Protein AF-E9FD53-F1 (afdb_monomer_lite)

Structure (mmCIF, N/CA/C/O backbone):
data_AF-E9FD53-F1
#
_entry.id   AF-E9FD53-F1
#
loop_
_atom_site.group_PDB
_atom_site.id
_atom_site.type_symbol
_atom_site.label_atom_id
_atom_site.label_alt_id
_atom_site.label_comp_id
_atom_site.label_asym_id
_atom_site.label_entity_id
_atom_site.label_seq_id
_atom_site.pdbx_PDB_ins_code
_atom_site.Cartn_x
_atom_site.Cartn_y
_atom_site.Cartn_z
_atom_site.occupancy
_atom_site.B_iso_or_equiv
_atom_site.auth_seq_id
_atom_site.auth_comp_id
_atom_site.auth_asym_id
_atom_site.auth_atom_id
_atom_site.pdbx_PDB_model_num
ATOM 1 N N . MET A 1 1 ? 10.566 -39.115 -14.880 1.00 47.78 1 MET A N 1
ATOM 2 C CA . MET A 1 1 ? 11.222 -38.087 -14.038 1.00 47.78 1 MET A CA 1
ATOM 3 C C . MET A 1 1 ? 10.295 -37.750 -12.882 1.00 47.78 1 MET A C 1
ATOM 5 O O . MET A 1 1 ? 9.102 -37.637 -13.144 1.00 47.78 1 MET A O 1
ATOM 9 N N . PRO A 1 2 ? 10.782 -37.633 -11.635 1.00 52.81 2 PRO A N 1
ATOM 10 C CA . PRO A 1 2 ? 9.922 -37.303 -10.502 1.00 52.81 2 PRO A CA 1
ATOM 11 C C . PRO A 1 2 ? 9.280 -35.925 -10.705 1.00 52.81 2 PRO A C 1
ATOM 13 O O . PRO A 1 2 ? 9.898 -35.019 -11.272 1.00 52.81 2 PRO A O 1
ATOM 16 N N . HIS A 1 3 ? 8.029 -35.784 -10.267 1.00 53.75 3 HIS A N 1
ATOM 17 C CA . HIS A 1 3 ? 7.236 -34.565 -10.399 1.00 53.75 3 HIS A CA 1
ATOM 18 C C . HIS A 1 3 ? 7.873 -33.458 -9.544 1.00 53.75 3 HIS A C 1
ATOM 20 O O . HIS A 1 3 ? 7.609 -33.333 -8.352 1.00 53.75 3 HIS A O 1
ATOM 26 N N . ARG A 1 4 ? 8.777 -32.670 -10.136 1.00 60.19 4 ARG A N 1
ATOM 27 C CA . ARG A 1 4 ? 9.436 -31.556 -9.444 1.00 60.19 4 ARG A CA 1
ATOM 28 C C . ARG A 1 4 ? 8.364 -30.518 -9.114 1.00 60.19 4 ARG A C 1
ATOM 30 O O . ARG A 1 4 ? 7.729 -29.987 -10.029 1.00 60.19 4 ARG A O 1
ATOM 37 N N . SER A 1 5 ? 8.139 -30.247 -7.830 1.00 68.06 5 SER A N 1
ATOM 38 C CA . SER A 1 5 ? 7.265 -29.153 -7.408 1.00 68.06 5 SER A CA 1
ATOM 39 C C . SER A 1 5 ? 7.744 -27.861 -8.078 1.00 68.06 5 SER A C 1
ATOM 41 O O . SER A 1 5 ? 8.936 -27.532 -8.085 1.00 68.06 5 SER A O 1
ATOM 43 N N . LYS A 1 6 ? 6.834 -27.150 -8.752 1.00 80.44 6 LYS A N 1
ATOM 44 C CA . LYS A 1 6 ? 7.186 -25.878 -9.385 1.00 80.44 6 LYS A CA 1
ATOM 45 C C . LYS A 1 6 ? 7.421 -24.868 -8.265 1.00 80.44 6 LYS A C 1
ATOM 47 O O . LYS A 1 6 ? 6.479 -24.525 -7.568 1.00 80.44 6 LYS A O 1
ATOM 52 N N . LEU A 1 7 ? 8.657 -24.381 -8.124 1.00 87.38 7 LEU A N 1
ATOM 53 C CA . LEU A 1 7 ? 8.981 -23.273 -7.220 1.00 87.38 7 LEU A CA 1
ATOM 54 C C . LEU A 1 7 ? 8.018 -22.095 -7.456 1.00 87.38 7 LEU A C 1
ATOM 56 O O . LEU A 1 7 ? 7.919 -21.612 -8.590 1.00 87.38 7 LEU A O 1
ATOM 60 N N . THR A 1 8 ? 7.343 -21.647 -6.405 1.00 91.94 8 THR A N 1
ATOM 61 C CA . THR A 1 8 ? 6.478 -20.460 -6.385 1.00 91.94 8 THR A CA 1
ATOM 62 C C . THR A 1 8 ? 7.033 -19.441 -5.403 1.00 91.94 8 THR A C 1
ATOM 64 O O . THR A 1 8 ? 7.616 -19.809 -4.384 1.00 91.94 8 THR A O 1
ATOM 67 N N . PHE A 1 9 ? 6.847 -18.162 -5.703 1.00 91.12 9 PHE A N 1
ATOM 68 C CA . PHE A 1 9 ? 7.241 -17.067 -4.824 1.00 91.12 9 PHE A CA 1
ATOM 69 C C . PHE A 1 9 ? 6.043 -16.557 -4.032 1.00 91.12 9 PHE A C 1
ATOM 71 O O . PHE A 1 9 ? 4.906 -16.617 -4.498 1.00 91.12 9 PHE A O 1
ATOM 78 N N . ASN A 1 10 ? 6.310 -16.035 -2.837 1.00 85.69 10 ASN A N 1
ATOM 79 C CA . ASN A 1 10 ? 5.288 -15.390 -2.030 1.00 85.69 10 ASN A CA 1
ATOM 80 C C . ASN A 1 10 ? 4.873 -14.083 -2.723 1.00 85.69 10 ASN A C 1
ATOM 82 O O . ASN A 1 10 ? 5.699 -13.195 -2.936 1.00 85.69 10 ASN A O 1
ATOM 86 N N . THR A 1 11 ? 3.592 -13.968 -3.071 1.00 79.56 11 THR A N 1
ATOM 87 C CA . THR A 1 11 ? 3.024 -12.807 -3.773 1.00 79.56 11 THR A CA 1
ATOM 88 C C . THR A 1 11 ? 3.076 -11.524 -2.942 1.00 79.56 11 THR A C 1
ATOM 90 O O . THR A 1 11 ? 3.029 -10.431 -3.503 1.00 79.56 11 THR A O 1
ATOM 93 N N . ASN A 1 12 ? 3.210 -11.650 -1.618 1.00 74.75 12 ASN A N 1
ATOM 94 C CA . ASN A 1 12 ? 3.228 -10.541 -0.668 1.00 74.75 12 ASN A CA 1
ATOM 95 C C . ASN A 1 12 ? 4.646 -10.154 -0.211 1.00 74.75 12 ASN A C 1
ATOM 97 O O . ASN A 1 12 ? 4.804 -9.140 0.468 1.00 74.75 12 ASN A O 1
ATOM 101 N N . ALA A 1 13 ? 5.677 -10.918 -0.583 1.00 80.62 13 ALA A N 1
ATOM 102 C CA . ALA A 1 13 ? 7.062 -10.610 -0.232 1.00 80.62 13 ALA A CA 1
ATOM 103 C C . ALA A 1 13 ? 7.709 -9.636 -1.232 1.00 80.62 13 ALA A C 1
ATOM 105 O O . ALA A 1 13 ? 7.389 -9.643 -2.423 1.00 80.62 13 ALA A O 1
ATOM 106 N N . THR A 1 14 ? 8.661 -8.839 -0.744 1.00 84.44 14 THR A N 1
ATOM 107 C CA . THR A 1 14 ? 9.547 -8.006 -1.572 1.00 84.44 14 THR A CA 1
ATOM 108 C C . THR A 1 14 ? 10.895 -8.699 -1.721 1.00 84.44 14 THR A C 1
ATOM 110 O O . THR A 1 14 ? 11.489 -9.119 -0.731 1.00 84.44 14 THR A O 1
ATOM 113 N N . TYR A 1 15 ? 11.384 -8.818 -2.955 1.00 89.88 15 TYR A N 1
ATOM 114 C CA . TYR A 1 15 ? 12.645 -9.498 -3.255 1.00 89.88 15 TYR A CA 1
ATOM 115 C C . TYR A 1 15 ? 13.747 -8.484 -3.573 1.00 89.88 15 TYR A C 1
ATOM 117 O O . TYR A 1 15 ? 13.632 -7.731 -4.541 1.00 89.88 15 TYR A O 1
ATOM 125 N N . PHE A 1 16 ? 14.811 -8.476 -2.766 1.00 90.19 16 PHE A N 1
ATOM 126 C CA . PHE A 1 16 ? 15.981 -7.616 -2.957 1.00 90.19 16 PHE A CA 1
ATOM 127 C C . PHE A 1 16 ? 16.985 -8.269 -3.915 1.00 90.19 16 PHE A C 1
ATOM 129 O O . PHE A 1 16 ? 17.508 -9.346 -3.637 1.00 90.19 16 PHE A O 1
ATOM 136 N N . LEU A 1 17 ? 17.238 -7.631 -5.056 1.00 92.06 17 LEU A N 1
ATOM 137 C CA . LEU A 1 17 ? 18.066 -8.151 -6.138 1.00 92.06 17 LEU A CA 1
ATOM 138 C C . LEU A 1 17 ? 19.237 -7.209 -6.443 1.00 92.06 17 LEU A C 1
ATOM 140 O O . LEU A 1 17 ? 19.064 -6.096 -6.941 1.00 92.06 17 LEU A O 1
ATOM 144 N N . VAL A 1 18 ? 20.455 -7.692 -6.214 1.00 91.12 18 VAL A N 1
ATOM 145 C CA . VAL A 1 18 ? 21.697 -6.953 -6.474 1.00 91.12 18 VAL A CA 1
ATOM 146 C C . VAL A 1 18 ? 22.178 -7.208 -7.904 1.00 91.12 18 VAL A C 1
ATOM 148 O O . VAL A 1 18 ? 22.211 -8.345 -8.367 1.00 91.12 18 VAL A O 1
ATOM 151 N N . GLY A 1 19 ? 22.530 -6.151 -8.641 1.00 83.75 19 GLY A N 1
ATOM 152 C CA . GLY A 1 19 ? 23.089 -6.243 -9.998 1.00 83.75 19 GLY A CA 1
ATOM 153 C C . GLY A 1 19 ? 22.110 -6.735 -11.074 1.00 83.75 19 GLY A C 1
ATOM 154 O O . GLY A 1 19 ? 22.485 -6.892 -12.235 1.00 83.75 19 GLY A O 1
ATOM 155 N N . CYS A 1 20 ? 20.835 -6.936 -10.732 1.00 88.75 20 CYS A N 1
ATOM 156 C CA . CYS A 1 20 ? 19.850 -7.590 -11.597 1.00 88.75 20 CYS A CA 1
ATOM 157 C C . CYS A 1 20 ? 19.165 -6.664 -12.622 1.00 88.75 20 CYS A C 1
ATOM 159 O O . CYS A 1 20 ? 18.118 -7.009 -13.164 1.00 88.75 20 CYS A O 1
ATOM 161 N N . LEU A 1 21 ? 19.762 -5.509 -12.929 1.00 87.50 21 LEU A N 1
ATOM 162 C CA . LEU A 1 21 ? 19.288 -4.612 -13.996 1.00 87.50 21 LEU A CA 1
ATOM 163 C C . LEU A 1 21 ? 19.869 -4.973 -15.383 1.00 87.50 21 LEU A C 1
ATOM 165 O O . LEU A 1 21 ? 19.395 -4.464 -16.405 1.00 87.50 21 LEU A O 1
ATOM 169 N N . GLY A 1 22 ? 20.873 -5.860 -15.429 1.00 83.62 22 GLY A N 1
ATOM 170 C CA . GLY A 1 22 ? 21.466 -6.420 -16.654 1.00 83.62 22 GLY A CA 1
ATOM 171 C C . GLY A 1 22 ? 20.719 -7.647 -17.199 1.00 83.62 22 GLY A C 1
ATOM 172 O O . GLY A 1 22 ? 19.798 -8.153 -16.565 1.00 83.62 22 GLY A O 1
ATOM 173 N N . GLY A 1 23 ? 21.120 -8.159 -18.369 1.00 83.44 23 GLY A N 1
ATOM 174 C CA . GLY A 1 23 ? 20.364 -9.174 -19.128 1.00 83.44 23 GLY A CA 1
ATOM 175 C C . GLY A 1 23 ? 19.963 -10.435 -18.345 1.00 83.44 23 GLY A C 1
ATOM 176 O O . GLY A 1 23 ? 18.803 -10.843 -18.402 1.00 83.44 23 GLY A O 1
ATOM 177 N N . ILE A 1 24 ? 20.881 -11.006 -17.555 1.00 86.75 24 ILE A N 1
ATOM 178 C CA . ILE A 1 24 ? 20.595 -12.178 -16.704 1.00 86.75 24 ILE A CA 1
ATOM 179 C C . ILE A 1 24 ? 19.543 -11.834 -15.643 1.00 86.75 24 ILE A C 1
ATOM 181 O O . ILE A 1 24 ? 18.569 -12.565 -15.472 1.00 86.75 24 ILE A O 1
ATOM 185 N N . GLY A 1 25 ? 19.701 -10.691 -14.973 1.00 88.44 25 GLY A N 1
ATOM 186 C CA . GLY A 1 25 ? 18.753 -10.216 -13.969 1.00 88.44 25 GLY A CA 1
ATOM 187 C C . GLY A 1 25 ? 17.359 -9.985 -14.544 1.00 88.44 25 GLY A C 1
ATOM 188 O O . GLY A 1 25 ? 16.376 -10.412 -13.951 1.00 88.44 25 GLY A O 1
ATOM 189 N N . ARG A 1 26 ? 17.259 -9.428 -15.757 1.00 91.94 26 ARG A N 1
ATOM 190 C CA . ARG A 1 26 ? 15.969 -9.250 -16.444 1.00 91.94 26 ARG A CA 1
ATOM 191 C C . ARG A 1 26 ? 15.281 -10.584 -16.740 1.00 91.94 26 ARG A C 1
ATOM 193 O O . ARG A 1 26 ? 14.066 -10.697 -16.566 1.00 91.94 26 ARG A O 1
ATOM 200 N N . CYS A 1 27 ? 16.049 -11.595 -17.154 1.00 91.19 27 CYS A N 1
ATOM 201 C CA . CYS A 1 27 ? 15.545 -12.953 -17.363 1.00 91.19 27 CYS A CA 1
ATOM 202 C C . CYS A 1 27 ? 15.024 -13.565 -16.051 1.00 91.19 27 CYS A C 1
ATOM 204 O O . CYS A 1 27 ? 13.902 -14.078 -16.013 1.00 91.19 27 CYS A O 1
ATOM 206 N N . LEU A 1 28 ? 15.795 -13.437 -14.964 1.00 92.81 28 LEU A N 1
ATOM 207 C CA . LEU A 1 28 ? 15.402 -13.888 -13.629 1.00 92.81 28 LEU A CA 1
ATOM 208 C C . LEU A 1 28 ? 14.115 -13.198 -13.160 1.00 92.81 28 LEU A C 1
ATOM 210 O O . LEU A 1 28 ? 13.166 -13.880 -12.781 1.00 92.81 28 LEU A O 1
ATOM 214 N N . THR A 1 29 ? 14.037 -11.870 -13.259 1.00 93.94 29 THR A N 1
ATOM 215 C CA . THR A 1 29 ? 12.853 -11.083 -12.888 1.00 93.94 29 THR A CA 1
ATOM 216 C C . THR A 1 29 ? 11.615 -11.548 -13.652 1.00 93.94 29 THR A C 1
ATOM 218 O O . THR A 1 29 ? 10.582 -11.828 -13.044 1.00 93.94 29 THR A O 1
ATOM 221 N N . ALA A 1 30 ? 11.710 -11.725 -14.974 1.00 92.88 30 ALA A N 1
ATOM 222 C CA . ALA A 1 30 ? 10.597 -12.226 -15.782 1.00 92.88 30 ALA A CA 1
ATOM 223 C C . ALA A 1 30 ? 10.148 -13.638 -15.358 1.00 92.88 30 ALA A C 1
ATOM 225 O O . ALA A 1 30 ? 8.950 -13.935 -15.334 1.00 92.88 30 ALA A O 1
ATOM 226 N N . TRP A 1 31 ? 11.093 -14.511 -15.002 1.00 94.25 31 TRP A N 1
ATOM 227 C CA . TRP A 1 31 ? 10.807 -15.855 -14.502 1.00 94.25 31 TRP A CA 1
ATOM 228 C C . TRP A 1 31 ? 10.156 -15.845 -13.108 1.00 94.25 31 TRP A C 1
ATOM 230 O O . TRP A 1 31 ? 9.203 -16.593 -12.884 1.00 94.25 31 TRP A O 1
ATOM 240 N N . MET A 1 32 ? 10.602 -14.967 -12.204 1.00 95.19 32 MET A N 1
ATOM 241 C CA . MET A 1 32 ? 10.015 -14.771 -10.871 1.00 95.19 32 MET A CA 1
ATOM 242 C C . MET A 1 32 ? 8.583 -14.223 -10.955 1.00 95.19 32 MET A C 1
ATOM 244 O O . MET A 1 32 ? 7.685 -14.729 -10.281 1.00 95.19 32 MET A O 1
ATOM 248 N N . ILE A 1 33 ? 8.328 -13.267 -11.856 1.00 93.19 33 ILE A N 1
ATOM 249 C CA . ILE A 1 33 ? 6.985 -12.708 -12.100 1.00 93.19 33 ILE A CA 1
ATOM 250 C C . ILE A 1 33 ? 5.997 -13.794 -12.535 1.00 93.19 33 ILE A C 1
ATOM 252 O O . ILE A 1 33 ? 4.892 -13.888 -11.989 1.00 93.19 33 ILE A O 1
ATOM 256 N N . LYS A 1 34 ? 6.408 -14.665 -13.471 1.00 92.38 34 LYS A N 1
ATOM 257 C CA . LYS A 1 34 ? 5.610 -15.824 -13.919 1.00 92.38 34 LYS A CA 1
ATOM 258 C C . LYS A 1 34 ? 5.305 -16.817 -12.790 1.00 92.38 34 LYS A C 1
ATOM 260 O O . LYS A 1 34 ? 4.418 -17.649 -12.942 1.00 92.38 34 LYS A O 1
ATOM 265 N N . ARG A 1 35 ? 6.038 -16.743 -11.677 1.00 93.19 35 ARG A N 1
ATOM 266 C CA . ARG A 1 35 ? 5.931 -17.630 -10.510 1.00 93.19 35 ARG A CA 1
ATOM 267 C C . ARG A 1 35 ? 5.369 -16.940 -9.266 1.00 93.19 35 ARG A C 1
ATOM 269 O O . ARG A 1 35 ? 5.446 -17.512 -8.182 1.00 93.19 35 ARG A O 1
ATOM 276 N N . GLY A 1 36 ? 4.788 -15.751 -9.426 1.00 88.75 36 GLY A N 1
ATOM 277 C CA . GLY A 1 36 ? 4.003 -15.076 -8.390 1.00 88.75 36 GLY A CA 1
ATOM 278 C C . GLY A 1 36 ? 4.626 -13.801 -7.836 1.00 88.75 36 GLY A C 1
ATOM 279 O O . GLY A 1 36 ? 3.921 -13.026 -7.201 1.00 88.75 36 GLY A O 1
ATOM 280 N N . THR A 1 37 ? 5.901 -13.509 -8.106 1.00 91.00 37 THR A N 1
ATOM 281 C CA . THR A 1 37 ? 6.501 -12.278 -7.579 1.00 91.00 37 THR A CA 1
ATOM 282 C C . THR A 1 37 ? 5.839 -11.043 -8.188 1.00 91.00 37 THR A C 1
ATOM 284 O O . THR A 1 37 ? 5.609 -10.971 -9.400 1.00 91.00 37 THR A O 1
ATOM 287 N N . ARG A 1 38 ? 5.530 -10.061 -7.340 1.00 87.19 38 ARG A N 1
ATOM 288 C CA . ARG A 1 38 ? 4.974 -8.763 -7.748 1.00 87.19 38 ARG A CA 1
ATOM 289 C C . ARG A 1 38 ? 5.782 -7.567 -7.255 1.00 87.19 38 ARG A C 1
ATOM 291 O O . ARG A 1 38 ? 5.556 -6.472 -7.749 1.00 87.19 38 ARG A O 1
ATOM 298 N N . ARG A 1 39 ? 6.720 -7.761 -6.319 1.00 86.50 39 ARG A N 1
ATOM 299 C CA . ARG A 1 39 ? 7.459 -6.679 -5.653 1.00 86.50 39 ARG A CA 1
ATOM 300 C C . ARG A 1 39 ? 8.958 -6.957 -5.668 1.00 86.50 39 ARG A C 1
ATOM 302 O O . ARG A 1 39 ? 9.404 -8.001 -5.186 1.00 86.50 39 ARG A O 1
ATOM 309 N N . PHE A 1 40 ? 9.726 -6.013 -6.193 1.00 89.69 40 PHE A N 1
ATOM 310 C CA . PHE A 1 40 ? 11.180 -6.084 -6.277 1.00 89.69 40 PHE A CA 1
ATOM 311 C C . PHE A 1 40 ? 11.820 -4.812 -5.734 1.00 89.69 40 PHE A C 1
ATOM 313 O O . PHE A 1 40 ? 11.327 -3.711 -5.973 1.00 89.69 40 PHE A O 1
ATOM 320 N N . THR A 1 41 ? 12.970 -4.977 -5.093 1.00 89.25 41 THR A N 1
ATOM 321 C CA . THR A 1 41 ? 13.914 -3.892 -4.832 1.00 89.25 41 THR A CA 1
ATOM 322 C C . THR A 1 41 ? 15.212 -4.235 -5.548 1.00 89.25 41 THR A C 1
ATOM 324 O O . THR A 1 41 ? 15.776 -5.299 -5.320 1.00 89.25 41 THR A O 1
ATOM 327 N N . PHE A 1 42 ? 15.690 -3.368 -6.432 1.00 90.94 42 PHE A N 1
ATOM 328 C CA . PHE A 1 42 ? 16.926 -3.564 -7.178 1.00 90.94 42 PHE A CA 1
ATOM 329 C C . PHE A 1 42 ? 18.024 -2.661 -6.634 1.00 90.94 42 PHE A C 1
ATOM 331 O O . PHE A 1 42 ? 17.818 -1.458 -6.510 1.00 90.94 42 PHE A O 1
ATOM 338 N N . MET A 1 43 ? 19.212 -3.215 -6.405 1.00 90.88 43 MET A N 1
ATOM 339 C CA . MET A 1 43 ? 20.410 -2.435 -6.095 1.00 90.88 43 MET A CA 1
ATOM 340 C C . MET A 1 43 ? 21.407 -2.518 -7.245 1.00 90.88 43 MET A C 1
ATOM 342 O O . MET A 1 43 ? 21.724 -3.606 -7.733 1.00 90.88 43 MET A O 1
ATOM 346 N N . SER A 1 44 ? 21.923 -1.376 -7.694 1.00 91.00 44 SER A N 1
ATOM 347 C CA . SER A 1 44 ? 23.041 -1.357 -8.641 1.00 91.00 44 SER A CA 1
ATOM 348 C C . SER A 1 44 ? 23.829 -0.050 -8.578 1.00 91.00 44 SER A C 1
ATOM 350 O O . SER A 1 44 ? 23.255 1.008 -8.331 1.00 91.00 44 SER A O 1
ATOM 352 N N . ARG A 1 45 ? 25.126 -0.106 -8.904 1.00 89.25 45 ARG A N 1
ATOM 353 C CA . ARG A 1 45 ? 26.008 1.074 -8.975 1.00 89.25 45 ARG A CA 1
ATOM 354 C C . ARG A 1 45 ? 25.452 2.216 -9.849 1.00 89.25 45 ARG A C 1
ATOM 356 O O . ARG A 1 45 ? 25.477 3.359 -9.397 1.00 89.25 45 ARG A O 1
ATOM 363 N N . PRO A 1 46 ? 24.927 1.964 -11.070 1.00 86.19 46 PRO A N 1
ATOM 364 C CA . PRO A 1 46 ? 24.351 3.032 -11.888 1.00 86.19 46 PRO A CA 1
ATOM 365 C C . PRO A 1 46 ? 22.913 3.414 -11.498 1.00 86.19 46 PRO A C 1
ATOM 367 O O . PRO A 1 46 ? 22.449 4.471 -11.919 1.00 86.19 46 PRO A O 1
ATOM 370 N N . GLY A 1 47 ? 22.187 2.589 -10.732 1.00 86.44 47 GLY A N 1
ATOM 371 C CA . GLY A 1 47 ? 20.764 2.804 -10.445 1.00 86.44 47 GLY A CA 1
ATOM 372 C C . GLY A 1 47 ? 19.930 2.950 -11.728 1.00 86.44 47 GLY A C 1
ATOM 373 O O . GLY A 1 47 ? 20.069 2.161 -12.666 1.00 86.44 47 GLY A O 1
ATOM 374 N N . LEU A 1 48 ? 19.101 3.998 -11.791 1.00 82.88 48 LEU A N 1
ATOM 375 C CA . LEU A 1 48 ? 18.338 4.395 -12.987 1.00 82.88 48 LEU A CA 1
ATOM 376 C C . LEU A 1 48 ? 19.151 5.226 -14.000 1.00 82.88 48 LEU A C 1
ATOM 378 O O . LEU A 1 48 ? 18.585 5.775 -14.940 1.00 82.88 48 LEU A O 1
ATOM 382 N N . GLY A 1 49 ? 20.476 5.309 -13.858 1.00 76.50 49 GLY A N 1
ATOM 383 C CA . GLY A 1 49 ? 21.335 6.176 -14.672 1.00 76.50 49 GLY A CA 1
ATOM 384 C C . GLY A 1 49 ? 21.411 5.843 -16.168 1.00 76.50 49 GLY A C 1
ATOM 385 O O . GLY A 1 49 ? 22.076 6.561 -16.907 1.00 76.50 49 GLY A O 1
ATOM 386 N N . ASN A 1 50 ? 20.752 4.780 -16.646 1.00 83.38 50 ASN A N 1
ATOM 387 C CA . ASN A 1 50 ? 20.686 4.451 -18.068 1.00 83.38 50 ASN A CA 1
ATOM 388 C C . ASN A 1 50 ? 19.224 4.389 -18.567 1.00 83.38 50 ASN A C 1
ATOM 390 O O . ASN A 1 50 ? 18.337 3.842 -17.903 1.00 83.38 50 ASN A O 1
ATOM 394 N N . LYS A 1 51 ? 18.974 4.933 -19.770 1.00 85.75 51 LYS A N 1
ATOM 395 C CA . LYS A 1 51 ? 17.621 5.038 -20.354 1.00 85.75 51 LYS A CA 1
ATOM 396 C C . LYS A 1 51 ? 16.954 3.673 -20.569 1.00 85.75 51 LYS A C 1
ATOM 398 O O . LYS A 1 51 ? 15.745 3.542 -20.404 1.00 85.75 51 LYS A O 1
ATOM 403 N N . GLN A 1 52 ? 17.733 2.644 -20.901 1.00 85.56 52 GLN A N 1
ATOM 404 C CA . GLN A 1 52 ? 17.221 1.297 -21.173 1.00 85.56 52 GLN A CA 1
ATOM 405 C C . GLN A 1 52 ? 16.717 0.582 -19.907 1.00 85.56 52 GLN A C 1
ATOM 407 O O . GLN A 1 52 ? 15.812 -0.247 -19.974 1.00 85.56 52 GLN A O 1
ATOM 412 N N . THR A 1 53 ? 17.315 0.857 -18.753 1.00 85.81 53 THR A N 1
ATOM 413 C CA . THR A 1 53 ? 16.902 0.367 -17.437 1.00 85.81 53 THR A CA 1
ATOM 414 C C . THR A 1 53 ? 15.671 1.124 -16.986 1.00 85.81 53 THR A C 1
ATOM 416 O O . THR A 1 53 ? 14.713 0.472 -16.595 1.00 85.81 53 THR A O 1
ATOM 419 N N . ALA A 1 54 ? 15.649 2.455 -17.109 1.00 87.19 54 ALA A N 1
ATOM 420 C CA . ALA A 1 54 ? 14.463 3.245 -16.782 1.00 87.19 54 ALA A CA 1
ATOM 421 C C . ALA A 1 54 ? 13.235 2.788 -17.591 1.00 87.19 54 ALA A C 1
ATOM 423 O O . ALA A 1 54 ? 12.195 2.488 -17.014 1.00 87.19 54 ALA A O 1
ATOM 424 N N . SER A 1 55 ? 13.384 2.620 -18.910 1.00 87.88 55 SER A N 1
ATOM 425 C CA . SER A 1 55 ? 12.315 2.108 -19.778 1.00 87.88 55 SER A CA 1
ATOM 426 C C . SER A 1 55 ? 11.885 0.681 -19.414 1.00 87.88 55 SER A C 1
ATOM 428 O O . SER A 1 55 ? 10.695 0.374 -19.414 1.00 87.88 55 SER A O 1
ATOM 430 N N . TRP A 1 56 ? 12.830 -0.195 -19.057 1.00 89.75 56 TRP A N 1
ATOM 431 C CA . TRP A 1 56 ? 12.502 -1.560 -18.646 1.00 89.75 56 TRP A CA 1
ATOM 432 C C . TRP A 1 56 ? 11.749 -1.610 -17.314 1.00 89.75 56 TRP A C 1
ATOM 434 O O . TRP A 1 56 ? 10.759 -2.330 -17.219 1.00 89.75 56 TRP A O 1
ATOM 444 N N . ILE A 1 57 ? 12.182 -0.833 -16.316 1.00 90.00 57 ILE A N 1
ATOM 445 C CA . ILE A 1 57 ? 11.477 -0.691 -15.037 1.00 90.00 57 ILE A CA 1
ATOM 446 C C . ILE A 1 57 ? 10.065 -0.165 -15.279 1.00 90.00 57 ILE A C 1
ATOM 448 O O . ILE A 1 57 ? 9.114 -0.792 -14.830 1.00 90.00 57 ILE A O 1
ATOM 452 N N . HIS A 1 58 ? 9.916 0.895 -16.073 1.00 85.75 58 HIS A N 1
ATOM 453 C CA . HIS A 1 58 ? 8.604 1.444 -16.403 1.00 85.75 58 HIS A CA 1
ATOM 454 C C . HIS A 1 58 ? 7.686 0.401 -17.070 1.00 85.75 58 HIS A C 1
ATOM 456 O O . HIS A 1 58 ? 6.519 0.277 -16.716 1.00 85.75 58 HIS A O 1
ATOM 462 N N . GLY A 1 59 ? 8.223 -0.437 -17.964 1.00 86.38 59 GLY A N 1
ATOM 463 C CA . GLY A 1 59 ? 7.468 -1.541 -18.566 1.00 86.38 59 GLY A CA 1
ATOM 464 C C . GLY A 1 59 ? 7.079 -2.662 -17.588 1.00 86.38 59 GLY A C 1
ATOM 465 O O . GLY A 1 59 ? 6.081 -3.348 -17.809 1.00 86.38 59 GLY A O 1
ATOM 466 N N . LEU A 1 60 ? 7.841 -2.877 -16.510 1.00 89.06 60 LEU A N 1
ATOM 467 C CA . LEU A 1 60 ? 7.429 -3.768 -15.417 1.00 89.06 60 LEU A CA 1
ATOM 468 C C . LEU A 1 60 ? 6.310 -3.127 -14.590 1.00 89.06 60 LEU A C 1
ATOM 470 O O . LEU A 1 60 ? 5.315 -3.783 -14.282 1.00 89.06 60 LEU A O 1
ATOM 474 N N . GLU A 1 61 ? 6.462 -1.849 -14.272 1.00 84.31 61 GLU A N 1
ATOM 475 C CA . GLU A 1 61 ? 5.518 -1.054 -13.491 1.00 84.31 61 GLU A CA 1
ATOM 476 C C . GLU A 1 61 ? 4.148 -0.933 -14.157 1.00 84.31 61 GLU A C 1
ATOM 478 O O . GLU A 1 61 ? 3.134 -1.174 -13.502 1.00 84.31 61 GLU A O 1
ATOM 483 N N . ALA A 1 62 ? 4.113 -0.703 -15.472 1.00 78.94 62 ALA A N 1
ATOM 484 C CA . ALA A 1 62 ? 2.890 -0.704 -16.276 1.00 78.94 62 ALA A CA 1
ATOM 485 C C . ALA A 1 62 ? 2.140 -2.050 -16.235 1.00 78.94 62 ALA A C 1
ATOM 487 O O . ALA A 1 62 ? 0.936 -2.113 -16.458 1.00 78.94 62 ALA A O 1
ATOM 488 N N . ARG A 1 63 ? 2.834 -3.149 -15.908 1.00 81.06 63 ARG A N 1
ATOM 489 C CA . ARG A 1 63 ? 2.252 -4.493 -15.747 1.00 81.06 63 ARG A CA 1
ATOM 490 C C . ARG A 1 63 ? 1.877 -4.813 -14.296 1.00 81.06 63 ARG A C 1
ATOM 492 O O . ARG A 1 63 ? 1.726 -5.987 -13.951 1.00 81.06 63 ARG A O 1
ATOM 499 N N . GLY A 1 64 ? 1.796 -3.796 -13.438 1.00 75.81 64 GLY A N 1
ATOM 500 C CA . GLY A 1 64 ? 1.454 -3.938 -12.024 1.00 75.81 64 GLY A CA 1
ATOM 501 C C . GLY A 1 64 ? 2.576 -4.530 -11.163 1.00 75.81 64 GLY A C 1
ATOM 502 O O . GLY A 1 64 ? 2.312 -5.020 -10.066 1.00 75.81 64 GLY A O 1
ATOM 503 N N . ILE A 1 65 ? 3.828 -4.527 -11.637 1.00 85.19 65 ILE A N 1
ATOM 504 C CA . ILE A 1 65 ? 4.980 -4.964 -10.838 1.00 85.19 65 ILE A CA 1
ATOM 505 C C .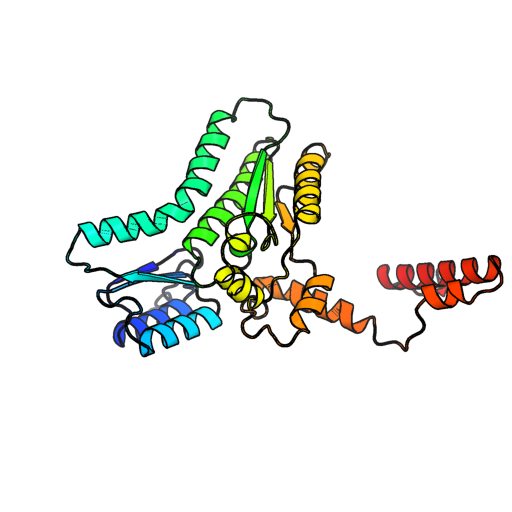 ILE A 1 65 ? 5.559 -3.766 -10.099 1.00 85.19 65 ILE A C 1
ATOM 507 O O . ILE A 1 65 ? 6.019 -2.809 -10.710 1.00 85.19 65 ILE A O 1
ATOM 511 N N . THR A 1 66 ? 5.611 -3.829 -8.776 1.00 82.94 66 THR A N 1
ATOM 512 C CA . THR A 1 66 ? 6.219 -2.762 -7.988 1.00 82.94 66 THR A CA 1
ATOM 513 C C . THR A 1 66 ? 7.734 -2.923 -7.956 1.00 82.94 66 THR A C 1
ATOM 515 O O . THR A 1 66 ? 8.241 -3.973 -7.557 1.00 82.94 66 THR A O 1
ATOM 518 N N . CYS A 1 67 ? 8.457 -1.883 -8.365 1.00 86.88 67 CYS A N 1
ATOM 519 C CA . CYS A 1 67 ? 9.912 -1.879 -8.432 1.00 86.88 67 CYS A CA 1
ATOM 520 C C . CYS A 1 67 ? 10.468 -0.685 -7.653 1.00 86.88 67 CYS A C 1
ATOM 522 O O . CYS A 1 67 ? 10.138 0.451 -7.955 1.00 86.88 67 CYS A O 1
ATOM 524 N N . GLN A 1 68 ? 11.341 -0.931 -6.682 1.00 86.00 68 GLN A N 1
ATOM 525 C CA . GLN A 1 68 ? 12.149 0.108 -6.044 1.00 86.00 68 GLN A CA 1
ATOM 526 C C . GLN A 1 68 ? 13.592 -0.025 -6.522 1.00 86.00 68 GLN A C 1
ATOM 528 O O . GLN A 1 68 ? 14.085 -1.139 -6.685 1.00 86.00 68 GLN A O 1
ATOM 533 N N . ILE A 1 69 ? 14.272 1.091 -6.784 1.00 88.25 69 ILE A N 1
ATOM 534 C CA . ILE A 1 69 ? 15.648 1.080 -7.279 1.00 88.25 69 ILE A CA 1
ATOM 535 C C . ILE A 1 69 ? 16.511 1.890 -6.327 1.00 88.25 69 ILE A C 1
ATOM 537 O O . ILE A 1 69 ? 16.307 3.089 -6.170 1.00 88.25 69 ILE A O 1
ATOM 541 N N . THR 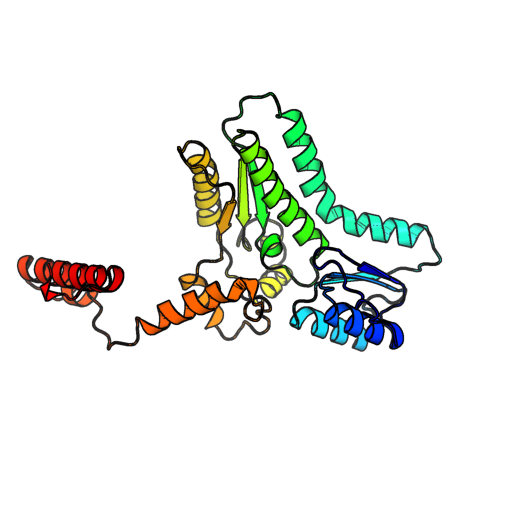A 1 70 ? 17.511 1.230 -5.756 1.00 88.06 70 THR A N 1
ATOM 542 C CA . THR A 1 70 ? 18.528 1.850 -4.918 1.00 88.06 70 THR A CA 1
ATOM 543 C C . THR A 1 70 ? 19.850 1.896 -5.672 1.00 88.06 70 THR A C 1
ATOM 545 O O . THR A 1 70 ? 20.328 0.898 -6.224 1.00 88.06 70 THR A O 1
ATOM 548 N N . LYS A 1 71 ? 20.455 3.081 -5.721 1.00 90.19 71 LYS A N 1
ATOM 549 C CA . LYS A 1 71 ? 21.803 3.254 -6.254 1.00 90.19 71 LYS A CA 1
ATOM 550 C C . LYS A 1 71 ? 22.812 2.922 -5.154 1.00 90.19 71 LYS A C 1
ATOM 552 O O . LYS A 1 71 ? 22.708 3.473 -4.069 1.00 90.19 71 LYS A O 1
ATOM 557 N N . GLY A 1 72 ? 23.784 2.060 -5.440 1.00 91.06 72 GLY A N 1
ATOM 558 C CA . GLY A 1 72 ? 24.842 1.729 -4.481 1.00 91.06 72 GLY A CA 1
ATOM 559 C C . GLY A 1 72 ? 25.743 0.588 -4.942 1.00 91.06 72 GLY A C 1
ATOM 560 O O . GLY A 1 72 ? 25.401 -0.148 -5.877 1.00 91.06 72 GLY A O 1
ATOM 561 N N . ASP A 1 73 ? 26.895 0.446 -4.294 1.00 92.12 73 ASP A N 1
ATOM 562 C CA . ASP A 1 73 ? 27.825 -0.659 -4.495 1.00 92.12 73 ASP A CA 1
ATOM 563 C C . ASP A 1 73 ? 27.632 -1.748 -3.436 1.00 92.12 73 ASP A C 1
ATOM 565 O O . ASP A 1 73 ? 27.833 -1.532 -2.248 1.00 92.12 73 ASP A O 1
ATOM 569 N N . ALA A 1 74 ? 27.272 -2.956 -3.863 1.00 91.62 74 ALA A N 1
ATOM 570 C CA . ALA A 1 74 ? 27.047 -4.066 -2.944 1.00 91.62 74 ALA A CA 1
ATOM 571 C C . ALA A 1 74 ? 28.336 -4.630 -2.324 1.00 91.62 74 ALA A C 1
ATOM 573 O O . ALA A 1 74 ? 28.250 -5.434 -1.400 1.00 91.62 74 ALA A O 1
ATOM 574 N N . SER A 1 75 ? 29.529 -4.239 -2.795 1.00 93.88 75 SER A N 1
ATOM 575 C CA . SER A 1 75 ? 30.760 -4.521 -2.043 1.00 93.88 75 SER A CA 1
ATOM 576 C C . SER A 1 75 ? 30.971 -3.560 -0.870 1.00 93.88 75 SER A C 1
ATOM 578 O O . SER A 1 75 ? 31.804 -3.832 -0.009 1.00 93.88 75 SER A O 1
ATOM 580 N N . ASN A 1 76 ? 30.240 -2.443 -0.822 1.00 94.88 76 ASN A N 1
ATOM 581 C CA . ASN A 1 76 ? 30.269 -1.500 0.284 1.00 94.88 76 ASN A CA 1
ATOM 582 C C . ASN A 1 76 ? 29.123 -1.803 1.258 1.00 94.88 76 ASN A C 1
ATOM 584 O O . ASN A 1 76 ? 27.951 -1.594 0.950 1.00 94.88 76 ASN A O 1
ATOM 588 N N . LYS A 1 77 ? 29.462 -2.261 2.468 1.00 92.81 77 LYS A N 1
ATOM 589 C CA . LYS A 1 77 ? 28.468 -2.550 3.512 1.00 92.81 77 LYS A CA 1
ATOM 590 C C . LYS A 1 77 ? 27.615 -1.322 3.854 1.00 92.81 77 LYS A C 1
ATOM 592 O O . LYS A 1 77 ? 26.411 -1.463 4.026 1.00 92.81 77 LYS A O 1
ATOM 597 N N . SER A 1 78 ? 28.217 -0.132 3.875 1.00 94.19 78 SER A N 1
ATOM 598 C CA . SER A 1 78 ? 27.502 1.117 4.153 1.00 94.19 78 SER A CA 1
ATOM 599 C C . SER A 1 78 ? 26.385 1.373 3.139 1.00 94.19 78 SER A C 1
ATOM 601 O O . SER A 1 78 ? 25.303 1.804 3.522 1.00 94.19 78 SER A O 1
ATOM 603 N N . ASP A 1 79 ? 26.615 1.082 1.857 1.00 92.19 79 ASP A N 1
ATOM 604 C CA . ASP A 1 79 ? 25.603 1.274 0.812 1.00 92.19 79 ASP A CA 1
ATOM 605 C C . ASP A 1 79 ? 24.444 0.276 0.961 1.00 92.19 79 ASP A C 1
ATOM 607 O O . ASP A 1 79 ? 23.301 0.602 0.643 1.00 92.19 79 ASP A O 1
ATOM 611 N N . ILE A 1 80 ? 24.716 -0.937 1.459 1.00 89.62 80 ILE A N 1
ATOM 612 C CA . ILE A 1 80 ? 23.677 -1.927 1.780 1.00 89.62 80 ILE A CA 1
ATOM 613 C C . ILE A 1 80 ? 22.855 -1.460 2.984 1.00 89.62 80 ILE A C 1
ATOM 615 O O . ILE A 1 80 ? 21.626 -1.519 2.938 1.00 89.62 80 ILE A O 1
ATOM 619 N N . ASP A 1 81 ? 23.516 -0.981 4.039 1.00 90.00 81 ASP A N 1
ATOM 620 C CA . ASP A 1 81 ? 22.848 -0.502 5.251 1.00 90.00 81 ASP A CA 1
ATOM 621 C C . ASP A 1 81 ? 21.942 0.698 4.931 1.00 90.00 81 ASP A C 1
ATOM 623 O O . ASP A 1 81 ? 20.782 0.714 5.343 1.00 90.00 81 ASP A O 1
ATOM 627 N N . VAL A 1 82 ? 22.414 1.640 4.105 1.00 88.44 82 VAL A N 1
ATOM 628 C CA . VAL A 1 82 ? 21.596 2.747 3.580 1.00 88.44 82 VAL A CA 1
ATOM 629 C C . VAL A 1 82 ? 20.423 2.220 2.753 1.00 88.44 82 VAL A C 1
ATOM 631 O O . VAL A 1 82 ? 19.295 2.641 2.972 1.00 88.44 82 VAL A O 1
ATOM 634 N N . ALA A 1 83 ? 20.634 1.247 1.860 1.00 85.44 83 ALA A N 1
ATOM 635 C CA . ALA A 1 83 ? 19.552 0.688 1.047 1.00 85.44 83 ALA A CA 1
ATOM 636 C C . ALA A 1 83 ? 18.434 0.041 1.882 1.00 85.44 83 ALA A C 1
ATOM 638 O O . ALA A 1 83 ? 17.250 0.190 1.568 1.00 85.44 83 ALA A O 1
ATOM 639 N N . ILE A 1 84 ? 18.806 -0.686 2.938 1.00 84.88 84 ILE A N 1
ATOM 640 C CA . ILE A 1 84 ? 17.857 -1.295 3.876 1.00 84.88 84 ILE A CA 1
ATOM 641 C C . ILE A 1 84 ? 17.160 -0.206 4.693 1.00 84.88 84 ILE A C 1
ATOM 643 O O . ILE A 1 84 ? 15.936 -0.247 4.840 1.00 84.88 84 ILE A O 1
ATOM 647 N N . HIS A 1 85 ? 17.917 0.772 5.190 1.00 86.62 85 HIS A N 1
ATOM 648 C CA . HIS A 1 85 ? 17.378 1.879 5.966 1.00 86.62 85 HIS A CA 1
ATOM 649 C C . HIS A 1 85 ? 16.361 2.686 5.153 1.00 86.62 85 HIS A C 1
ATOM 651 O O . HIS A 1 85 ? 15.224 2.843 5.591 1.00 86.62 85 HIS A O 1
ATOM 657 N N . ASP A 1 86 ? 16.710 3.092 3.931 1.00 83.75 86 ASP A N 1
ATOM 658 C CA . ASP A 1 86 ? 15.834 3.815 3.005 1.00 83.75 86 ASP A CA 1
ATOM 659 C C . ASP A 1 86 ? 14.534 3.050 2.748 1.00 83.75 86 ASP A C 1
ATOM 661 O O . ASP A 1 86 ? 13.449 3.633 2.739 1.00 83.75 86 ASP A O 1
ATOM 665 N N . TRP A 1 87 ? 14.601 1.725 2.596 1.00 82.31 87 TRP A N 1
ATOM 666 C CA . TRP A 1 87 ? 13.399 0.905 2.474 1.00 82.31 87 TRP A CA 1
ATOM 667 C C . TRP A 1 87 ? 12.508 1.006 3.723 1.00 82.31 87 TRP A C 1
ATOM 669 O O . TRP A 1 87 ? 11.292 1.185 3.597 1.00 82.31 87 TRP A O 1
ATOM 679 N N . GLN A 1 88 ? 13.109 0.954 4.916 1.00 85.12 88 GLN A N 1
ATOM 680 C CA . GLN A 1 88 ? 12.415 1.040 6.202 1.00 85.12 88 GLN A CA 1
ATOM 681 C C . GLN A 1 88 ? 11.865 2.436 6.515 1.00 85.12 88 GLN A C 1
ATOM 683 O O . GLN A 1 88 ? 10.830 2.513 7.177 1.00 85.12 88 GLN A O 1
ATOM 688 N N . THR A 1 89 ? 12.479 3.521 6.025 1.00 83.75 89 THR A N 1
ATOM 689 C CA . THR A 1 89 ? 12.050 4.906 6.322 1.00 83.75 89 THR A CA 1
ATOM 690 C C . THR A 1 89 ? 10.571 5.170 6.027 1.00 83.75 89 THR A C 1
ATOM 692 O O . THR A 1 89 ? 9.927 5.922 6.748 1.00 83.75 89 THR A O 1
ATOM 695 N N . SER A 1 90 ? 10.000 4.526 5.003 1.00 76.69 90 SER A N 1
ATOM 696 C CA . SER A 1 90 ? 8.579 4.683 4.649 1.00 76.69 90 SER A CA 1
ATOM 697 C C . SER A 1 90 ? 7.638 3.764 5.438 1.00 76.69 90 SER A C 1
ATOM 699 O O . SER A 1 90 ? 6.436 4.019 5.494 1.00 76.69 90 SER A O 1
ATOM 701 N N . ILE A 1 91 ? 8.159 2.678 6.019 1.00 85.12 91 ILE A N 1
ATOM 702 C CA . ILE A 1 91 ? 7.367 1.651 6.713 1.00 85.12 91 ILE A CA 1
ATOM 703 C C . ILE A 1 91 ? 7.349 1.910 8.212 1.00 85.12 91 ILE A C 1
ATOM 705 O O . ILE A 1 91 ? 6.281 1.897 8.815 1.00 85.12 91 ILE A O 1
ATOM 709 N N . ALA A 1 92 ? 8.516 2.146 8.811 1.00 86.38 92 ALA A N 1
ATOM 710 C CA . ALA A 1 92 ? 8.693 2.308 10.248 1.00 86.38 92 ALA A CA 1
ATOM 711 C C . ALA A 1 92 ? 7.739 3.341 10.884 1.00 86.38 92 ALA A C 1
ATOM 713 O O . ALA A 1 92 ? 7.052 2.968 11.838 1.00 86.38 92 ALA A O 1
ATOM 714 N N . PRO A 1 93 ? 7.597 4.579 10.363 1.00 85.94 93 PRO A N 1
ATOM 715 C CA . PRO A 1 93 ? 6.702 5.571 10.962 1.00 85.94 93 PRO A CA 1
ATOM 716 C C . PRO A 1 93 ? 5.216 5.212 10.850 1.00 85.94 93 PRO A C 1
ATOM 718 O O . PRO A 1 93 ? 4.403 5.820 11.532 1.00 85.94 93 PRO A O 1
ATOM 721 N N . LYS A 1 94 ? 4.843 4.236 10.011 1.00 90.25 94 LYS A N 1
ATOM 722 C CA . LYS A 1 94 ? 3.476 3.704 9.947 1.00 90.25 94 LYS A CA 1
ATOM 723 C C . LYS A 1 94 ? 3.344 2.460 10.811 1.00 90.25 94 LYS A C 1
ATOM 725 O O . LYS A 1 94 ? 2.592 2.461 11.772 1.00 90.25 94 LYS A O 1
ATOM 730 N N . ALA A 1 95 ? 4.100 1.415 10.496 1.00 91.50 95 ALA A N 1
ATOM 731 C CA . ALA A 1 95 ? 3.952 0.115 11.129 1.00 91.50 95 ALA A CA 1
ATOM 732 C C . ALA A 1 95 ? 4.431 0.112 12.585 1.00 91.50 95 ALA A C 1
ATOM 734 O O . ALA A 1 95 ? 3.654 -0.210 13.477 1.00 91.50 95 ALA A O 1
ATOM 735 N N . LEU A 1 96 ? 5.682 0.509 12.844 1.00 92.12 96 LEU A N 1
ATOM 736 C CA . LEU A 1 96 ? 6.238 0.460 14.201 1.00 92.12 96 LEU A CA 1
ATOM 737 C C . LEU A 1 96 ? 5.569 1.486 15.116 1.00 92.12 96 LEU A C 1
ATOM 739 O O . LEU A 1 96 ? 5.262 1.168 16.259 1.00 92.12 96 LEU A O 1
ATOM 743 N N . ALA A 1 97 ? 5.293 2.692 14.611 1.00 89.31 97 ALA A N 1
ATOM 744 C CA . ALA A 1 97 ? 4.570 3.696 15.387 1.00 89.31 97 ALA A CA 1
ATOM 745 C C . ALA A 1 97 ? 3.165 3.207 15.767 1.00 89.31 97 ALA A C 1
ATOM 747 O O . ALA A 1 97 ? 2.793 3.284 16.933 1.00 89.31 97 ALA A O 1
ATOM 748 N N . ALA A 1 98 ? 2.413 2.643 14.816 1.00 94.75 98 ALA A N 1
ATOM 749 C CA . ALA A 1 98 ? 1.079 2.122 15.089 1.00 94.75 98 ALA A CA 1
ATOM 750 C C . ALA A 1 98 ? 1.098 0.924 16.049 1.00 94.75 98 ALA A C 1
ATOM 752 O O . ALA A 1 98 ? 0.256 0.869 16.934 1.00 94.75 98 ALA A O 1
ATOM 753 N N . MET A 1 99 ? 2.078 0.018 15.936 1.00 95.12 99 MET A N 1
ATOM 754 C CA . MET A 1 99 ? 2.269 -1.073 16.904 1.00 95.12 99 MET A CA 1
ATOM 755 C C . MET A 1 99 ? 2.532 -0.552 18.315 1.00 95.12 99 MET A C 1
ATOM 757 O O . MET A 1 99 ? 1.950 -1.048 19.274 1.00 95.12 99 MET A O 1
ATOM 761 N N . ASN A 1 100 ? 3.406 0.447 18.443 1.00 95.00 100 ASN A N 1
ATOM 762 C CA . ASN A 1 100 ? 3.735 1.025 19.740 1.00 95.00 100 ASN A CA 1
ATOM 763 C C . ASN A 1 100 ? 2.524 1.729 20.360 1.00 95.00 100 ASN A C 1
ATOM 765 O O . ASN A 1 100 ? 2.309 1.608 21.560 1.00 95.00 100 ASN A O 1
ATOM 769 N N . LEU A 1 101 ? 1.731 2.443 19.555 1.00 94.62 101 LEU A N 1
ATOM 770 C CA . LEU A 1 101 ? 0.501 3.087 20.017 1.00 94.62 101 LEU A CA 1
ATOM 771 C C . LEU A 1 101 ? -0.556 2.045 20.412 1.00 94.62 101 LEU A C 1
ATOM 773 O O . LEU A 1 101 ? -1.100 2.138 21.503 1.00 94.62 101 LEU A O 1
ATOM 777 N N . ASP A 1 102 ? -0.787 1.021 19.586 1.00 95.06 102 ASP A N 1
ATOM 778 C CA . ASP A 1 102 ? -1.691 -0.097 19.904 1.00 95.06 102 ASP A CA 1
ATOM 779 C C . ASP A 1 102 ? -1.324 -0.759 21.240 1.00 95.06 102 ASP A C 1
ATOM 781 O O . ASP A 1 102 ? -2.175 -0.954 22.103 1.00 95.06 102 ASP A O 1
ATOM 785 N N . GLN A 1 103 ? -0.034 -1.023 21.460 1.00 95.06 103 GLN A N 1
ATOM 786 C CA . GLN A 1 103 ? 0.445 -1.582 22.721 1.00 95.06 103 GLN A CA 1
ATOM 787 C C . GLN A 1 103 ? 0.289 -0.605 23.896 1.00 95.06 103 GLN A C 1
ATOM 789 O O . GLN A 1 103 ? -0.106 -1.020 24.983 1.00 95.06 103 GLN A O 1
ATOM 794 N N . ALA A 1 104 ? 0.602 0.678 23.702 1.00 94.69 104 ALA A N 1
ATOM 795 C CA . ALA A 1 104 ? 0.523 1.690 24.756 1.00 94.69 104 ALA A CA 1
ATOM 796 C C . ALA A 1 104 ? -0.920 1.961 25.209 1.00 94.69 104 ALA A C 1
ATOM 798 O O . ALA A 1 104 ? -1.141 2.266 26.379 1.00 94.69 104 ALA A O 1
ATOM 799 N N . PHE A 1 105 ? -1.888 1.825 24.302 1.00 93.06 105 PHE A N 1
ATOM 800 C CA . PHE A 1 105 ? -3.314 2.000 24.582 1.00 93.06 105 PHE A CA 1
ATOM 801 C C . PHE A 1 105 ? -4.054 0.672 24.790 1.00 93.06 105 PHE A C 1
ATOM 803 O O . PHE A 1 105 ? -5.276 0.670 24.879 1.00 93.06 105 PHE A O 1
ATOM 810 N N . ALA A 1 106 ? -3.341 -0.456 24.909 1.00 89.75 106 ALA A N 1
ATOM 811 C CA . ALA A 1 106 ? -3.955 -1.782 24.950 1.00 89.75 106 ALA A CA 1
ATOM 812 C C . ALA A 1 106 ? -4.962 -1.971 26.098 1.00 89.75 106 ALA A C 1
ATOM 814 O O . ALA A 1 106 ? -5.960 -2.668 25.928 1.00 89.75 106 ALA A O 1
ATOM 815 N N . GLU A 1 107 ? -4.691 -1.340 27.242 1.00 90.31 107 GLU A N 1
ATOM 816 C CA . GLU A 1 107 ? -5.491 -1.419 28.472 1.00 90.31 107 GLU A CA 1
ATOM 817 C C . GLU A 1 107 ? -6.258 -0.117 28.770 1.00 90.31 107 GLU A C 1
ATOM 819 O O . GLU A 1 107 ? -6.798 0.050 29.862 1.00 90.31 107 GLU A O 1
ATOM 824 N N . ILE A 1 108 ? -6.285 0.825 27.822 1.00 92.38 108 ILE A N 1
ATOM 825 C CA . ILE A 1 108 ? -6.994 2.099 27.960 1.00 92.38 108 ILE A CA 1
ATOM 826 C C . ILE A 1 108 ? -8.294 2.011 27.163 1.00 92.38 108 ILE A C 1
ATOM 828 O O . ILE A 1 108 ? -8.284 1.656 25.986 1.00 92.38 108 ILE A O 1
ATOM 832 N N . ASP A 1 109 ? -9.405 2.362 27.807 1.00 90.88 109 ASP A N 1
ATOM 833 C CA . ASP A 1 109 ? -10.705 2.478 27.150 1.00 90.88 109 ASP A CA 1
ATOM 834 C C . ASP A 1 109 ? -10.728 3.757 26.300 1.00 90.88 109 ASP A C 1
ATOM 836 O O . ASP A 1 109 ? -10.884 4.865 26.816 1.00 90.88 109 ASP A O 1
ATOM 840 N N . ILE A 1 110 ? -10.430 3.608 25.009 1.00 93.12 110 ILE A N 1
ATOM 841 C CA . ILE A 1 110 ? -10.389 4.698 24.030 1.00 93.12 110 ILE A CA 1
ATOM 842 C C . ILE A 1 110 ? -11.664 4.694 23.186 1.00 93.12 110 ILE A C 1
ATOM 844 O O . ILE A 1 110 ? -12.090 3.646 22.706 1.00 93.12 110 ILE A O 1
ATOM 848 N N . ASP A 1 111 ? -12.220 5.879 22.923 1.00 92.81 111 ASP A N 1
ATOM 849 C CA . ASP A 1 111 ? -13.439 6.013 22.111 1.00 92.81 111 ASP A CA 1
ATOM 850 C C . ASP A 1 111 ? -13.217 5.601 20.643 1.00 92.81 111 ASP A C 1
ATOM 852 O O . ASP A 1 111 ? -14.123 5.101 19.975 1.00 92.81 111 ASP A O 1
ATOM 856 N N . PHE A 1 112 ? -12.014 5.845 20.109 1.00 94.06 112 PHE A N 1
ATOM 857 C CA . PHE A 1 112 ? -11.636 5.485 18.744 1.00 94.06 112 PHE A CA 1
ATOM 858 C C . PHE A 1 112 ? -10.120 5.512 18.528 1.00 94.06 112 PHE A C 1
ATOM 860 O O . PHE A 1 112 ? -9.385 6.289 19.138 1.00 94.06 112 PHE A O 1
ATOM 867 N N . PHE A 1 113 ? -9.670 4.739 17.542 1.00 95.25 113 PHE A N 1
ATOM 868 C CA . PHE A 1 113 ? -8.322 4.781 16.996 1.00 95.25 113 PHE A CA 1
ATOM 869 C C . PHE A 1 113 ? -8.379 4.801 15.462 1.00 95.25 113 PHE A C 1
ATOM 871 O O . PHE A 1 113 ? -8.739 3.813 14.823 1.00 95.25 113 PHE A O 1
ATOM 878 N N . VAL A 1 114 ? -8.029 5.934 14.846 1.00 95.88 114 VAL A N 1
ATOM 879 C CA . VAL A 1 114 ? -8.031 6.081 13.382 1.00 95.88 114 VAL A CA 1
ATOM 880 C C . VAL A 1 114 ? -6.618 5.941 12.824 1.00 95.88 114 VAL A C 1
ATOM 882 O O . VAL A 1 114 ? -5.748 6.774 13.077 1.00 95.88 114 VAL A O 1
ATOM 885 N N . PHE A 1 115 ? -6.402 4.929 11.987 1.00 96.25 115 PHE A N 1
ATOM 886 C CA . PHE A 1 115 ? -5.180 4.783 11.205 1.00 96.25 115 PHE A CA 1
ATOM 887 C C . PHE A 1 115 ? -5.355 5.412 9.823 1.00 96.25 115 PHE A C 1
ATOM 889 O O . PHE A 1 115 ? -6.216 5.004 9.047 1.00 96.25 115 PHE A O 1
ATOM 896 N N . THR A 1 116 ? -4.515 6.387 9.475 1.00 94.19 116 THR A N 1
ATOM 897 C CA . THR A 1 116 ? -4.523 6.998 8.138 1.00 94.19 116 THR A CA 1
ATOM 898 C C . THR A 1 116 ? -3.702 6.160 7.156 1.00 94.19 116 THR A C 1
ATOM 900 O O . THR A 1 116 ? -2.465 6.211 7.087 1.00 94.19 116 THR A O 1
ATOM 903 N N . SER A 1 117 ? -4.423 5.351 6.387 1.00 94.00 117 SER A N 1
ATOM 904 C CA . SER A 1 117 ? -3.898 4.482 5.341 1.00 94.00 117 SER A CA 1
ATOM 905 C C . SER A 1 117 ? -4.033 5.143 3.963 1.00 94.00 117 SER A C 1
ATOM 907 O O . SER A 1 117 ? -4.391 6.315 3.827 1.00 94.00 117 SER A O 1
ATOM 909 N N . SER A 1 118 ? -3.711 4.405 2.906 1.00 91.44 118 SER A N 1
ATOM 910 C CA . SER A 1 118 ? -3.730 4.899 1.533 1.00 91.44 118 SER A CA 1
ATOM 911 C C . SER A 1 118 ? -4.254 3.844 0.575 1.00 91.44 118 SER A C 1
ATOM 913 O O . SER A 1 118 ? -3.941 2.663 0.709 1.00 91.44 118 SER A O 1
ATOM 915 N N . THR A 1 119 ? -4.966 4.281 -0.463 1.00 88.19 119 THR A N 1
ATOM 916 C CA . THR A 1 119 ? -5.373 3.437 -1.602 1.00 88.19 119 THR A CA 1
ATOM 917 C C . THR A 1 119 ? -4.197 2.679 -2.232 1.00 88.19 119 THR A C 1
ATOM 919 O O . THR A 1 119 ? -4.384 1.559 -2.710 1.00 88.19 119 THR A O 1
ATOM 922 N N . SER A 1 120 ? -2.965 3.204 -2.136 1.00 84.00 120 SER A N 1
ATOM 923 C CA . SER A 1 120 ? -1.730 2.499 -2.518 1.00 84.00 120 SER A CA 1
ATOM 924 C C . SER A 1 120 ? -1.504 1.187 -1.752 1.00 84.00 120 SER A C 1
ATOM 926 O O . SER A 1 120 ? -0.853 0.293 -2.284 1.00 84.00 120 SER A O 1
ATOM 928 N N . GLY A 1 121 ? -2.014 1.042 -0.525 1.00 85.50 121 GLY A N 1
ATOM 929 C CA . GLY A 1 121 ? -1.956 -0.200 0.259 1.00 85.50 121 GLY A CA 1
ATOM 930 C C . GLY A 1 121 ? -2.900 -1.295 -0.250 1.00 85.50 121 GLY A C 1
ATOM 931 O O . GLY A 1 121 ? -2.638 -2.478 -0.038 1.00 85.50 121 GLY A O 1
ATOM 932 N N . ILE A 1 122 ? -3.954 -0.913 -0.976 1.00 85.06 122 ILE A N 1
ATOM 933 C CA . ILE A 1 122 ? -4.934 -1.836 -1.562 1.00 85.06 122 ILE A CA 1
ATOM 934 C C . ILE A 1 122 ? -4.552 -2.148 -3.007 1.00 85.06 122 ILE A C 1
ATOM 936 O O . ILE A 1 122 ? -4.282 -3.297 -3.360 1.00 85.06 122 ILE A O 1
ATOM 940 N N . LEU A 1 123 ? -4.504 -1.109 -3.841 1.00 80.62 123 LEU A N 1
ATOM 941 C CA . LEU A 1 123 ? -4.260 -1.226 -5.276 1.00 80.62 123 LEU A CA 1
ATOM 942 C C . LEU A 1 123 ? -2.798 -1.566 -5.586 1.00 80.62 123 LEU A C 1
ATOM 944 O O . LEU A 1 123 ? -2.502 -2.213 -6.590 1.00 80.62 123 LEU A O 1
ATOM 948 N N . GLY A 1 124 ? -1.882 -1.158 -4.705 1.00 76.44 124 GLY A N 1
ATOM 949 C CA . GLY A 1 124 ? -0.478 -0.981 -5.048 1.00 76.44 124 GLY A CA 1
ATOM 950 C C . GLY A 1 124 ? -0.277 0.331 -5.799 1.00 76.44 124 GLY A C 1
ATOM 951 O O . GLY A 1 124 ? -1.189 0.832 -6.441 1.00 76.44 124 GLY A O 1
ATOM 952 N N . THR A 1 125 ? 0.931 0.880 -5.741 1.00 74.62 125 THR A N 1
ATOM 953 C CA . THR A 1 125 ? 1.362 1.951 -6.644 1.00 74.62 125 THR A CA 1
ATOM 954 C C . THR A 1 125 ? 2.771 1.604 -7.114 1.00 74.62 125 THR A C 1
ATOM 956 O O . THR A 1 125 ? 3.632 1.334 -6.269 1.00 74.62 125 THR A O 1
ATOM 959 N N . PRO A 1 126 ? 3.044 1.567 -8.432 1.00 72.06 126 PRO A N 1
ATOM 960 C CA . PRO A 1 126 ? 4.395 1.321 -8.922 1.00 72.06 126 PRO A CA 1
ATOM 961 C C . PRO A 1 126 ? 5.407 2.308 -8.320 1.00 72.06 126 PRO A C 1
ATOM 963 O O . PRO A 1 126 ? 5.065 3.463 -8.053 1.00 72.06 126 PRO A O 1
ATOM 966 N N . GLY A 1 127 ? 6.614 1.831 -8.015 1.00 74.56 127 GLY A N 1
ATOM 967 C CA . GLY A 1 127 ? 7.615 2.579 -7.246 1.00 74.56 127 GLY A CA 1
ATOM 968 C C . GLY A 1 127 ? 7.409 2.643 -5.725 1.00 74.56 127 GLY A C 1
ATOM 969 O O . GLY A 1 127 ? 8.333 3.022 -5.014 1.00 74.56 127 GLY A O 1
ATOM 970 N N . GLN A 1 128 ? 6.242 2.263 -5.193 1.00 78.44 128 GLN A N 1
ATOM 971 C CA . GLN A 1 128 ? 5.861 2.521 -3.794 1.00 78.44 128 GLN A CA 1
ATOM 972 C C . GLN A 1 128 ? 5.618 1.240 -2.975 1.00 78.44 128 GLN A C 1
ATOM 974 O O . GLN A 1 128 ? 4.689 1.174 -2.173 1.00 78.44 128 GLN A O 1
ATOM 979 N N . ALA A 1 129 ? 6.437 0.196 -3.160 1.00 81.62 129 ALA A N 1
ATOM 980 C CA . ALA A 1 129 ? 6.234 -1.100 -2.489 1.00 81.62 129 ALA A CA 1
ATOM 981 C C . ALA A 1 129 ? 6.306 -0.995 -0.961 1.00 81.62 129 ALA A C 1
ATOM 983 O O . ALA A 1 129 ? 5.489 -1.584 -0.257 1.00 81.62 129 ALA A O 1
ATOM 984 N N . ASN A 1 130 ? 7.294 -0.256 -0.457 1.00 85.25 130 ASN A N 1
ATOM 985 C CA . ASN A 1 130 ? 7.489 -0.028 0.969 1.00 85.25 130 ASN A CA 1
ATOM 986 C C . ASN A 1 130 ? 6.344 0.811 1.562 1.00 85.25 130 ASN A C 1
ATOM 988 O O . ASN A 1 130 ? 5.757 0.426 2.568 1.00 85.25 130 ASN A O 1
ATOM 992 N N . TYR A 1 131 ? 5.945 1.892 0.894 1.00 84.81 131 TYR A N 1
ATOM 993 C CA . TYR A 1 131 ? 4.802 2.705 1.306 1.00 84.81 131 TYR A CA 1
ATOM 994 C C . TYR A 1 131 ? 3.489 1.904 1.306 1.00 84.81 131 TYR A C 1
ATOM 996 O O . TYR A 1 131 ? 2.731 1.956 2.273 1.00 84.81 131 TYR A O 1
ATOM 1004 N N . ALA A 1 132 ? 3.231 1.111 0.262 1.00 87.06 132 ALA A N 1
ATOM 1005 C CA . ALA A 1 132 ? 2.075 0.220 0.199 1.00 87.06 132 ALA A CA 1
ATOM 1006 C C . ALA A 1 132 ? 2.084 -0.790 1.355 1.00 87.06 132 ALA A C 1
ATOM 1008 O O . ALA A 1 132 ? 1.070 -0.938 2.024 1.00 87.06 132 ALA A O 1
ATOM 1009 N N . ALA A 1 133 ? 3.232 -1.411 1.651 1.00 87.00 133 ALA A N 1
ATOM 1010 C CA . ALA A 1 133 ? 3.363 -2.353 2.761 1.00 87.00 133 ALA A CA 1
ATOM 1011 C C . ALA A 1 133 ? 3.055 -1.714 4.125 1.00 87.00 133 ALA A C 1
ATOM 1013 O O . ALA A 1 133 ? 2.353 -2.321 4.930 1.00 87.00 133 ALA A O 1
ATOM 1014 N N . GLY A 1 134 ? 3.529 -0.486 4.367 1.00 90.69 134 GLY A N 1
ATOM 1015 C CA . GLY A 1 134 ? 3.214 0.259 5.588 1.00 90.69 134 GLY A CA 1
ATOM 1016 C C . GLY A 1 134 ? 1.716 0.537 5.739 1.00 90.69 134 GLY A C 1
ATOM 1017 O O . GLY A 1 134 ? 1.172 0.359 6.821 1.00 90.69 134 GLY A O 1
ATOM 1018 N N . ASN A 1 135 ? 1.030 0.909 4.656 1.00 93.25 135 ASN A N 1
ATOM 1019 C CA . ASN A 1 135 ? -0.417 1.149 4.680 1.00 93.25 135 ASN A CA 1
ATOM 1020 C C . ASN A 1 135 ? -1.225 -0.154 4.821 1.00 93.25 135 ASN A C 1
ATOM 1022 O O . ASN A 1 135 ? -2.106 -0.226 5.669 1.00 93.25 135 ASN A O 1
ATOM 1026 N N . SER A 1 136 ? -0.859 -1.226 4.106 1.00 92.56 136 SER A N 1
ATOM 1027 C CA . SER A 1 136 ? -1.492 -2.542 4.292 1.00 92.56 136 SER A CA 1
ATOM 1028 C C . SER A 1 136 ? -1.323 -3.074 5.720 1.00 92.56 136 SER A C 1
ATOM 1030 O O . SER A 1 136 ? -2.160 -3.839 6.197 1.00 92.56 136 SER A O 1
ATOM 1032 N N . PHE A 1 137 ? -0.233 -2.721 6.408 1.00 94.69 137 PHE A N 1
ATOM 1033 C CA . PHE A 1 137 ? -0.057 -3.071 7.815 1.00 94.69 137 PHE A CA 1
ATOM 1034 C C . PHE A 1 137 ? -1.095 -2.367 8.697 1.00 94.69 137 PHE A C 1
ATOM 1036 O O . PHE A 1 137 ? -1.740 -3.037 9.496 1.00 94.69 137 PHE A O 1
ATOM 1043 N N . LEU A 1 138 ? -1.298 -1.058 8.509 1.00 96.12 138 LEU A N 1
ATOM 1044 C CA . LEU A 1 138 ? -2.313 -0.280 9.231 1.00 96.12 138 LEU A CA 1
ATOM 1045 C C . LEU A 1 138 ? -3.725 -0.843 9.025 1.00 96.12 138 LEU A C 1
ATOM 1047 O O . LEU A 1 138 ? -4.462 -1.010 9.992 1.00 96.12 138 LEU A O 1
ATOM 1051 N N . ASP A 1 139 ? -4.054 -1.212 7.786 1.00 95.88 139 ASP A N 1
ATOM 1052 C CA . ASP A 1 139 ? -5.324 -1.855 7.426 1.00 95.88 139 ASP A CA 1
ATOM 1053 C C . ASP A 1 139 ? -5.567 -3.117 8.275 1.00 95.88 139 ASP A C 1
ATOM 1055 O O . ASP A 1 139 ? -6.580 -3.279 8.955 1.00 95.88 139 ASP A O 1
ATOM 1059 N N . ASN A 1 140 ? -4.582 -4.016 8.308 1.00 95.50 140 ASN A N 1
ATOM 1060 C CA . ASN A 1 140 ? -4.716 -5.255 9.070 1.00 95.50 140 ASN A CA 1
ATOM 1061 C C . ASN A 1 140 ? -4.627 -5.041 10.584 1.00 95.50 140 ASN A C 1
ATOM 1063 O O . ASN A 1 140 ? -5.233 -5.810 11.330 1.00 95.50 140 ASN A O 1
ATOM 1067 N N . LEU A 1 141 ? -3.903 -4.016 11.041 1.00 96.06 141 LEU A N 1
ATOM 1068 C CA . LEU A 1 141 ? -3.837 -3.671 12.455 1.00 96.06 141 LEU A CA 1
ATOM 1069 C C . LEU A 1 141 ? -5.198 -3.192 12.966 1.00 96.06 141 LEU A C 1
ATOM 1071 O O . LEU A 1 141 ? -5.634 -3.694 13.993 1.00 96.06 141 LEU A O 1
ATOM 1075 N N . ALA A 1 142 ? -5.909 -2.337 12.222 1.00 96.50 142 ALA A N 1
ATOM 1076 C CA . ALA A 1 142 ? -7.261 -1.899 12.580 1.00 96.50 142 ALA A CA 1
ATOM 1077 C C . ALA A 1 142 ? -8.204 -3.089 12.810 1.00 96.50 142 ALA A C 1
ATOM 1079 O O . ALA A 1 142 ? -8.840 -3.202 13.857 1.00 96.50 142 ALA A O 1
ATOM 1080 N N . ARG A 1 143 ? -8.207 -4.051 11.877 1.00 95.69 143 ARG A N 1
ATOM 1081 C CA . ARG A 1 143 ? -8.975 -5.298 12.019 1.00 95.69 143 ARG A CA 1
ATOM 1082 C C . ARG A 1 143 ? -8.562 -6.111 13.242 1.00 95.69 143 ARG A C 1
ATOM 1084 O O . ARG A 1 143 ? -9.409 -6.702 13.901 1.00 95.69 143 ARG A O 1
ATOM 1091 N N . ASN A 1 144 ? -7.265 -6.182 13.524 1.00 95.50 144 ASN A N 1
ATOM 1092 C CA . ASN A 1 144 ? -6.733 -6.924 14.662 1.00 95.50 144 ASN A CA 1
ATOM 1093 C C . ASN A 1 144 ? -7.121 -6.274 16.004 1.00 95.50 144 ASN A C 1
ATOM 1095 O O . ASN A 1 144 ? -7.501 -6.990 16.924 1.00 95.50 144 ASN A O 1
ATOM 1099 N N . CYS A 1 145 ? -7.081 -4.943 16.106 1.00 94.50 145 CYS A N 1
ATOM 1100 C CA . CYS A 1 145 ? -7.576 -4.193 17.266 1.00 94.50 145 CYS A CA 1
ATOM 1101 C C . CYS A 1 145 ? -9.075 -4.464 17.488 1.00 94.50 145 CYS A C 1
ATOM 1103 O O . CYS A 1 145 ? -9.478 -4.869 18.578 1.00 94.50 145 CYS A O 1
ATOM 1105 N N . MET A 1 146 ? -9.877 -4.377 16.424 1.00 93.12 146 MET A N 1
ATOM 1106 C CA . MET A 1 146 ? -11.317 -4.666 16.448 1.00 93.12 146 MET A CA 1
ATOM 1107 C C . MET A 1 146 ? -11.632 -6.107 16.864 1.00 93.12 146 MET A C 1
ATOM 1109 O O . MET A 1 146 ? -12.531 -6.348 17.666 1.00 93.12 146 MET A O 1
ATOM 1113 N N . ALA A 1 147 ? -10.855 -7.081 16.384 1.00 93.62 147 ALA A N 1
ATOM 1114 C CA . ALA A 1 147 ? -10.992 -8.481 16.785 1.00 93.62 147 ALA A CA 1
ATOM 1115 C C . ALA A 1 147 ? -10.677 -8.719 18.276 1.00 93.62 147 ALA A C 1
ATOM 1117 O O . ALA A 1 147 ? -11.129 -9.714 18.841 1.00 93.62 147 ALA A O 1
ATOM 1118 N N . ARG A 1 148 ? -9.923 -7.813 18.916 1.00 92.69 148 ARG A N 1
ATOM 1119 C CA . ARG A 1 148 ? -9.682 -7.793 20.369 1.00 92.69 148 ARG A CA 1
ATOM 1120 C C . ARG A 1 148 ? -10.693 -6.943 21.148 1.00 92.69 148 ARG A C 1
ATOM 1122 O O . ARG A 1 148 ? -10.546 -6.817 22.358 1.00 92.69 148 ARG A O 1
ATOM 1129 N N . GLY A 1 149 ? -11.701 -6.381 20.481 1.00 90.69 149 GLY A N 1
ATOM 1130 C CA . GLY A 1 149 ? -12.731 -5.547 21.103 1.00 90.69 149 GLY A CA 1
ATOM 1131 C C . GLY A 1 149 ? -12.341 -4.080 21.302 1.00 90.69 149 GLY A C 1
ATOM 1132 O O . GLY A 1 149 ? -13.047 -3.381 22.014 1.00 90.69 149 GLY A O 1
ATOM 1133 N N . GLN A 1 150 ? -11.246 -3.608 20.698 1.00 92.25 150 GLN A N 1
ATOM 1134 C CA . GLN A 1 150 ? -10.899 -2.182 20.696 1.00 92.25 150 GLN A CA 1
ATOM 1135 C C . GLN A 1 150 ? -11.610 -1.436 19.562 1.00 92.25 150 GLN A C 1
ATOM 1137 O O . GLN A 1 150 ? -11.880 -2.010 18.509 1.00 92.25 150 GLN A O 1
ATOM 1142 N N . HIS A 1 151 ? -11.822 -0.134 19.744 1.00 94.06 151 HIS A N 1
ATOM 1143 C CA . HIS A 1 151 ? -12.395 0.754 18.734 1.00 94.06 151 HIS A CA 1
ATOM 1144 C C . HIS A 1 151 ? -11.309 1.237 17.769 1.00 94.06 151 HIS A C 1
ATOM 1146 O O . HIS A 1 151 ? -10.548 2.148 18.093 1.00 94.06 151 HIS A O 1
ATOM 1152 N N . ALA A 1 152 ? -11.208 0.634 16.583 1.00 95.94 152 ALA A N 1
ATOM 1153 C CA . ALA A 1 152 ? -10.186 0.988 15.603 1.00 95.94 152 ALA A CA 1
ATOM 1154 C C . ALA A 1 152 ? -10.671 0.907 14.152 1.00 95.94 152 ALA A C 1
ATOM 1156 O O . ALA A 1 152 ? -11.397 -0.000 13.756 1.00 95.94 152 ALA A O 1
ATOM 1157 N N . VAL A 1 153 ? -10.190 1.827 13.317 1.00 97.31 153 VAL A N 1
ATOM 1158 C CA . VAL A 1 153 ? -10.542 1.899 11.896 1.00 97.31 153 VAL A CA 1
ATOM 1159 C C . VAL A 1 153 ? -9.346 2.315 11.056 1.00 97.31 153 VAL A C 1
ATOM 1161 O O . VAL A 1 153 ? -8.605 3.234 11.404 1.00 97.31 153 VAL A O 1
ATOM 1164 N N . SER A 1 154 ? -9.170 1.660 9.912 1.00 97.69 154 SER A N 1
ATOM 1165 C CA . SER A 1 154 ? -8.272 2.139 8.866 1.00 97.69 154 SER A CA 1
ATOM 1166 C C . SER A 1 154 ? -9.032 3.040 7.896 1.00 97.69 154 SER A C 1
ATOM 1168 O O . SER A 1 154 ? -9.908 2.589 7.152 1.00 97.69 154 SER A O 1
ATOM 1170 N N . LEU A 1 155 ? -8.693 4.327 7.892 1.00 96.56 155 LEU A N 1
ATOM 1171 C CA . LEU A 1 155 ? -9.185 5.296 6.923 1.00 96.56 155 LEU A CA 1
ATOM 1172 C C . LEU A 1 155 ? -8.250 5.300 5.710 1.00 96.56 155 LEU A C 1
ATOM 1174 O O . LEU A 1 155 ? -7.160 5.874 5.736 1.00 96.56 155 LEU A O 1
ATOM 1178 N N . VAL A 1 156 ? -8.675 4.638 4.637 1.00 95.00 156 VAL A N 1
ATOM 1179 C CA . VAL A 1 156 ? -7.891 4.455 3.416 1.00 95.00 156 VAL A CA 1
ATOM 1180 C C . VAL A 1 156 ? -8.139 5.628 2.475 1.00 95.00 156 VAL A C 1
ATOM 1182 O O . VAL A 1 156 ? -9.184 5.721 1.826 1.00 95.00 156 VAL A O 1
ATOM 1185 N N . LEU A 1 157 ? -7.154 6.521 2.382 1.00 91.38 157 LEU A N 1
ATOM 1186 C CA . LEU A 1 157 ? -7.282 7.771 1.638 1.00 91.38 157 LEU A CA 1
ATOM 1187 C C . LEU A 1 157 ? -6.725 7.668 0.204 1.00 91.38 157 LEU A C 1
ATOM 1189 O O . LEU A 1 157 ? -5.676 7.051 -0.033 1.00 91.38 157 LEU A O 1
ATOM 1193 N N . PRO A 1 158 ? -7.388 8.284 -0.788 1.00 87.00 158 PRO A N 1
ATOM 1194 C CA . PRO A 1 158 ? -6.786 8.562 -2.080 1.00 87.00 158 PRO A CA 1
ATOM 1195 C C . PRO A 1 158 ? -5.857 9.775 -1.949 1.00 87.00 158 PRO A C 1
ATOM 1197 O O . PRO A 1 158 ? -5.557 10.254 -0.856 1.00 87.00 158 PRO A O 1
ATOM 1200 N N . MET A 1 159 ? -5.397 10.298 -3.079 1.00 81.12 159 MET A N 1
ATOM 1201 C CA . MET A 1 159 ? -4.715 11.586 -3.096 1.00 81.12 159 MET A CA 1
ATOM 1202 C C . MET A 1 159 ? -5.629 12.680 -2.518 1.00 81.12 159 MET A C 1
ATOM 1204 O O . MET A 1 159 ? -6.742 12.867 -3.006 1.00 81.12 159 MET A O 1
ATOM 1208 N N . VAL A 1 160 ? -5.153 13.423 -1.518 1.00 77.19 160 VAL A N 1
ATOM 1209 C CA . VAL A 1 160 ? -5.844 14.614 -1.005 1.00 77.19 160 VAL A CA 1
ATOM 1210 C C . VAL A 1 160 ? -5.291 15.839 -1.732 1.00 77.19 160 VAL A C 1
ATOM 1212 O O . VAL A 1 160 ? -4.107 16.152 -1.651 1.00 77.19 160 VAL A O 1
ATOM 1215 N N . GLN A 1 161 ? -6.146 16.490 -2.506 1.00 64.00 161 GLN A N 1
ATOM 1216 C CA . GLN A 1 161 ? -5.899 17.756 -3.178 1.00 64.00 161 GLN A CA 1
ATOM 1217 C C . GLN A 1 161 ? -5.922 18.871 -2.125 1.00 64.00 161 GLN A C 1
ATOM 1219 O O . GLN A 1 161 ? -6.768 18.861 -1.233 1.00 64.00 161 GLN A O 1
ATOM 1224 N N . SER A 1 162 ? -4.993 19.823 -2.242 1.00 56.38 162 SER A N 1
ATOM 1225 C CA . SER A 1 162 ? -4.908 21.032 -1.401 1.00 56.38 162 SER A CA 1
ATOM 1226 C C . SER A 1 162 ? -4.360 20.868 0.026 1.00 56.38 162 SER A C 1
ATOM 1228 O O . SER A 1 162 ? -4.249 21.875 0.717 1.00 56.38 162 SER A O 1
ATOM 1230 N N . VAL A 1 163 ? -3.952 19.666 0.461 1.00 53.91 163 VAL A N 1
ATOM 1231 C CA . VAL A 1 163 ? -3.351 19.447 1.795 1.00 53.91 163 VAL A CA 1
ATOM 1232 C C . VAL A 1 163 ? -2.146 18.495 1.727 1.00 53.91 163 VAL A C 1
ATOM 1234 O O . VAL A 1 163 ? -2.191 17.463 1.057 1.00 53.91 163 VAL A O 1
ATOM 1237 N N . GLY A 1 164 ? -1.072 18.819 2.457 1.00 56.81 164 GLY A N 1
ATOM 1238 C CA . GLY A 1 164 ? 0.112 17.967 2.635 1.00 56.81 164 GLY A CA 1
ATOM 1239 C C . GLY A 1 164 ? 1.067 17.912 1.432 1.00 56.81 164 GLY A C 1
ATOM 1240 O O . GLY A 1 164 ? 1.000 18.730 0.519 1.00 56.81 164 GLY A O 1
ATOM 1241 N N . VAL A 1 165 ? 1.946 16.900 1.419 1.00 54.56 165 VAL A N 1
ATOM 1242 C CA . VAL A 1 165 ? 3.095 16.752 0.489 1.00 54.56 165 VAL A CA 1
ATOM 1243 C C . VAL A 1 165 ? 2.719 16.848 -0.999 1.00 54.56 165 VAL A C 1
ATOM 1245 O O . VAL A 1 165 ? 3.538 17.240 -1.825 1.00 54.56 165 VAL A O 1
ATOM 1248 N N . VAL A 1 166 ? 1.484 16.489 -1.363 1.00 54.56 166 VAL A N 1
ATOM 1249 C CA . VAL A 1 166 ? 1.016 16.551 -2.757 1.00 54.56 166 VAL A CA 1
ATOM 1250 C C . VAL A 1 166 ? 0.679 17.982 -3.179 1.00 54.56 166 VAL A C 1
ATOM 1252 O O . VAL A 1 166 ? 1.005 18.365 -4.296 1.00 54.56 166 VAL A O 1
ATOM 1255 N N . ALA A 1 167 ? 0.081 18.785 -2.294 1.00 56.22 167 ALA A N 1
ATOM 1256 C CA . ALA A 1 167 ? -0.187 20.197 -2.570 1.00 56.22 167 ALA A CA 1
ATOM 1257 C C . ALA A 1 167 ? 1.110 21.023 -2.649 1.00 56.22 167 ALA A C 1
ATOM 1259 O O . ALA A 1 167 ? 1.168 22.027 -3.353 1.00 56.22 167 ALA A O 1
ATOM 1260 N N . GLU A 1 168 ? 2.160 20.570 -1.962 1.00 57.12 168 GLU A N 1
ATOM 1261 C CA . GLU A 1 168 ? 3.482 21.203 -1.948 1.00 57.12 168 GLU A CA 1
ATOM 1262 C C . GLU A 1 168 ? 4.361 20.812 -3.151 1.00 57.12 168 GLU A C 1
ATOM 1264 O O . GLU A 1 168 ? 5.401 21.433 -3.374 1.00 57.12 168 GLU A O 1
ATOM 1269 N N . ASN A 1 169 ? 3.970 19.804 -3.947 1.00 63.78 169 ASN A N 1
ATOM 1270 C CA . ASN A 1 169 ? 4.772 19.307 -5.067 1.00 63.78 169 ASN A CA 1
ATOM 1271 C C . ASN A 1 169 ? 3.933 19.083 -6.350 1.00 63.78 169 ASN A C 1
ATOM 1273 O O . ASN A 1 169 ? 3.360 18.002 -6.545 1.00 63.78 169 ASN A O 1
ATOM 1277 N N . PRO A 1 170 ? 3.921 20.063 -7.278 1.00 66.06 170 PRO A N 1
ATOM 1278 C CA . PRO A 1 170 ? 3.131 20.011 -8.513 1.00 66.06 170 PRO A CA 1
ATOM 1279 C C . PRO A 1 170 ? 3.461 18.824 -9.431 1.00 66.06 170 PRO A C 1
ATOM 1281 O O . PRO A 1 170 ? 2.596 18.336 -10.161 1.00 66.06 170 PRO A O 1
ATOM 1284 N N . GLU A 1 171 ? 4.700 18.322 -9.401 1.00 64.81 171 GLU A N 1
ATOM 1285 C CA . GLU A 1 171 ? 5.107 17.163 -10.204 1.00 64.81 171 GLU A CA 1
ATOM 1286 C C . GLU A 1 171 ? 4.500 15.862 -9.668 1.00 64.81 171 GLU A C 1
ATOM 1288 O O . GLU A 1 171 ? 4.076 15.002 -10.447 1.00 64.81 171 GLU A O 1
ATOM 1293 N N . ILE A 1 172 ? 4.412 15.731 -8.339 1.00 62.94 172 ILE A N 1
ATOM 1294 C CA . ILE A 1 172 ? 3.745 14.605 -7.676 1.00 62.94 172 ILE A CA 1
ATOM 1295 C C . ILE A 1 172 ? 2.245 14.653 -7.965 1.00 62.94 172 ILE A C 1
ATOM 1297 O O . ILE A 1 172 ? 1.669 13.621 -8.314 1.00 62.94 172 ILE A O 1
ATOM 1301 N N . GLU A 1 173 ? 1.622 15.834 -7.910 1.00 64.88 173 GLU A N 1
ATOM 1302 C CA . GLU A 1 173 ? 0.210 15.996 -8.271 1.00 64.88 173 GLU A CA 1
ATOM 1303 C C . GLU A 1 173 ? -0.048 15.573 -9.728 1.00 64.88 173 GLU A C 1
ATOM 1305 O O . GLU A 1 173 ? -0.938 14.762 -9.993 1.00 64.88 173 GLU A O 1
ATOM 1310 N N . ALA A 1 174 ? 0.768 16.040 -10.680 1.00 63.91 174 ALA A N 1
ATOM 1311 C CA . ALA A 1 174 ? 0.647 15.677 -12.092 1.00 63.91 174 ALA A CA 1
ATOM 1312 C C . ALA A 1 174 ? 0.910 14.180 -12.351 1.00 63.91 174 ALA A C 1
ATOM 1314 O O . ALA A 1 174 ? 0.249 13.555 -13.182 1.00 63.91 174 ALA A O 1
ATOM 1315 N N . ALA A 1 175 ? 1.862 13.564 -11.644 1.00 62.00 175 ALA A N 1
ATOM 1316 C CA . ALA A 1 175 ? 2.130 12.131 -11.745 1.00 62.00 175 ALA A CA 1
ATOM 1317 C C . ALA A 1 175 ? 0.987 11.277 -11.178 1.00 62.00 175 ALA A C 1
ATOM 1319 O O . ALA A 1 175 ? 0.640 10.259 -11.774 1.00 62.00 175 ALA A O 1
ATOM 1320 N N . LEU A 1 176 ? 0.382 11.688 -10.062 1.00 61.06 176 LEU A N 1
ATOM 1321 C CA . LEU A 1 176 ? -0.744 10.986 -9.445 1.00 61.06 176 LEU A CA 1
ATOM 1322 C C . LEU A 1 176 ? -2.037 11.161 -10.250 1.00 61.06 176 LEU A C 1
ATOM 1324 O O . LEU A 1 176 ? -2.756 10.183 -10.455 1.00 61.06 176 LEU A O 1
ATOM 1328 N N . ARG A 1 177 ? -2.274 12.353 -10.814 1.00 64.31 177 ARG A N 1
ATOM 1329 C CA . ARG A 1 177 ? -3.364 12.611 -11.768 1.00 64.31 177 ARG A CA 1
ATOM 1330 C C . ARG A 1 177 ? -3.297 11.753 -13.027 1.00 64.31 177 ARG A C 1
ATOM 1332 O O . ARG A 1 177 ? -4.311 11.646 -13.684 1.00 64.31 177 ARG A O 1
ATOM 1339 N N . ARG A 1 178 ? -2.166 11.131 -13.371 1.00 62.31 178 ARG A N 1
ATOM 1340 C CA . ARG A 1 178 ? -2.067 10.191 -14.508 1.00 62.31 178 ARG A CA 1
ATOM 1341 C C . ARG A 1 178 ? -2.403 8.738 -14.144 1.00 62.31 178 ARG A C 1
ATOM 1343 O O . ARG A 1 178 ? -2.600 7.922 -15.038 1.00 62.31 178 ARG A O 1
ATOM 1350 N N . LYS A 1 179 ? -2.504 8.398 -12.850 1.00 61.06 179 LYS A N 1
ATOM 1351 C CA . LYS A 1 179 ? -2.649 7.012 -12.345 1.00 61.06 179 LYS A CA 1
ATOM 1352 C C . LYS A 1 179 ? -4.097 6.517 -12.170 1.00 61.06 179 LYS A C 1
ATOM 1354 O O . LYS A 1 179 ? -4.314 5.441 -11.621 1.00 61.06 179 LYS A O 1
ATOM 1359 N N . GLY A 1 180 ? -5.096 7.275 -12.617 1.00 57.12 180 GLY A N 1
ATOM 1360 C CA . GLY A 1 180 ? -6.486 6.797 -12.733 1.00 57.12 180 GLY A CA 1
ATOM 1361 C C . GLY A 1 180 ? -7.340 6.916 -11.469 1.00 57.12 180 GLY A C 1
ATOM 1362 O O . GLY A 1 180 ? -8.518 6.574 -11.510 1.00 57.12 180 GLY A O 1
ATOM 1363 N N . ILE A 1 181 ? -6.779 7.405 -10.360 1.00 64.94 181 ILE A N 1
ATOM 1364 C CA . ILE A 1 181 ? -7.503 7.624 -9.100 1.00 64.94 181 ILE A CA 1
ATOM 1365 C C . ILE A 1 181 ? -7.793 9.118 -8.978 1.00 64.94 181 ILE A C 1
ATOM 1367 O O . ILE A 1 181 ? -6.875 9.941 -9.037 1.00 64.94 181 ILE A O 1
ATOM 1371 N N . TYR A 1 182 ? -9.065 9.483 -8.816 1.00 73.25 182 TYR A N 1
ATOM 1372 C CA . TYR A 1 182 ? -9.427 10.876 -8.573 1.00 73.25 182 TYR A CA 1
ATOM 1373 C C . TYR A 1 182 ? -9.040 11.271 -7.142 1.00 73.25 182 TYR A C 1
ATOM 1375 O O . TYR A 1 182 ? -9.156 10.480 -6.204 1.00 73.25 182 TYR A O 1
ATOM 1383 N N . GLY A 1 183 ? -8.555 12.500 -6.976 1.00 79.00 183 GLY A N 1
ATOM 1384 C CA . GLY A 1 183 ? -8.260 13.040 -5.654 1.00 79.00 183 GLY A CA 1
ATOM 1385 C C . GLY A 1 183 ? -9.517 13.529 -4.934 1.00 79.00 183 GLY A C 1
ATOM 1386 O O . GLY A 1 183 ? -10.536 13.808 -5.566 1.00 79.00 183 GLY A O 1
ATOM 1387 N N . ILE A 1 184 ? -9.430 13.655 -3.614 1.00 84.19 184 ILE A N 1
ATOM 1388 C CA . ILE A 1 184 ? -10.451 14.291 -2.770 1.00 84.19 184 ILE A CA 1
ATOM 1389 C C . ILE A 1 184 ? -9.955 15.646 -2.278 1.00 84.19 184 ILE A C 1
ATOM 1391 O O . ILE A 1 184 ? -8.754 15.848 -2.195 1.00 84.19 184 ILE A O 1
ATOM 1395 N N . ASN A 1 185 ? -10.849 16.567 -1.939 1.00 82.38 185 ASN A N 1
ATOM 1396 C CA . ASN A 1 185 ? -10.483 17.832 -1.298 1.00 82.38 185 ASN A CA 1
ATOM 1397 C C . ASN A 1 185 ? -10.550 17.708 0.237 1.00 82.38 185 ASN A C 1
ATOM 1399 O O . ASN A 1 185 ? -10.933 16.665 0.768 1.00 82.38 185 ASN A O 1
ATOM 1403 N N . GLU A 1 186 ? -10.200 18.787 0.936 1.00 84.25 186 GLU A N 1
ATOM 1404 C CA . GLU A 1 186 ? -10.241 18.870 2.401 1.00 84.25 186 GLU A CA 1
ATOM 1405 C C . GLU A 1 186 ? -11.619 18.524 2.984 1.00 84.25 186 GLU A C 1
ATOM 1407 O O . GLU A 1 186 ? -11.699 17.728 3.913 1.00 84.25 186 GLU A O 1
ATOM 1412 N N . THR A 1 187 ? -12.708 19.043 2.408 1.00 87.00 187 THR A N 1
ATOM 1413 C CA . THR A 1 187 ? -14.072 18.755 2.880 1.00 87.00 187 THR A CA 1
ATOM 1414 C C . THR A 1 187 ? -14.355 17.255 2.897 1.00 87.00 187 THR A C 1
ATOM 1416 O O . THR A 1 187 ? -14.725 16.712 3.931 1.00 87.00 187 THR A O 1
ATOM 1419 N N . HIS A 1 188 ? -14.086 16.558 1.791 1.00 87.44 188 HIS A N 1
ATOM 1420 C CA . HIS A 1 188 ? -14.279 15.110 1.720 1.00 87.44 188 HIS A CA 1
ATOM 1421 C C . HIS A 1 188 ? -13.328 14.332 2.649 1.00 87.44 188 HIS A C 1
ATOM 1423 O O . HIS A 1 188 ? -13.679 13.243 3.097 1.00 87.44 188 HIS A O 1
ATOM 1429 N N . LEU A 1 189 ? -12.118 14.842 2.919 1.00 87.88 189 LEU A N 1
ATOM 1430 C CA . LEU A 1 189 ? -11.213 14.238 3.903 1.00 87.88 189 LEU A CA 1
ATOM 1431 C C . LEU A 1 189 ? -11.820 14.313 5.310 1.00 87.88 189 LEU A C 1
ATOM 1433 O O . LEU A 1 189 ? -11.833 13.307 6.017 1.0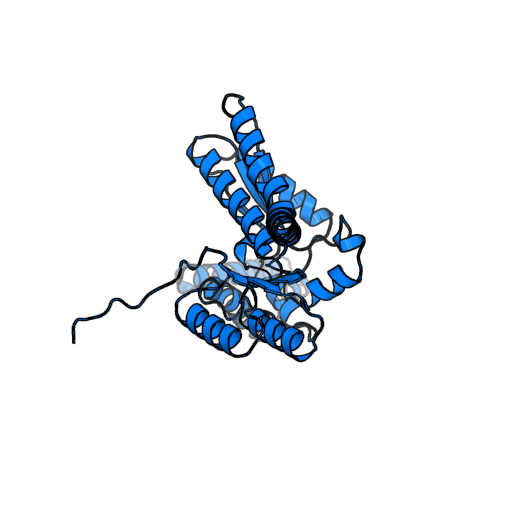0 87.88 189 LEU A O 1
ATOM 1437 N N . LEU A 1 190 ? -12.314 15.488 5.703 1.00 88.62 190 LEU A N 1
ATOM 1438 C CA . LEU A 1 190 ? -12.913 15.708 7.019 1.00 88.62 190 LEU A CA 1
ATOM 1439 C C . LEU A 1 190 ? -14.204 14.899 7.192 1.00 88.62 190 LEU A C 1
ATOM 1441 O O . LEU A 1 190 ? -14.360 14.241 8.214 1.00 88.62 190 LEU A O 1
ATOM 1445 N N . GLU A 1 191 ? -15.064 14.851 6.172 1.00 92.94 191 GLU A N 1
ATOM 1446 C CA . GLU A 1 191 ? -16.262 13.995 6.161 1.00 92.94 191 GLU A CA 1
ATOM 1447 C C . GLU A 1 191 ? -15.903 12.510 6.321 1.00 92.94 191 GLU A C 1
ATOM 1449 O O . GLU A 1 191 ? -16.559 11.770 7.052 1.00 92.94 191 GLU A O 1
ATOM 1454 N N . ALA A 1 192 ? -14.836 12.052 5.660 1.00 92.56 192 ALA A N 1
ATOM 1455 C CA . ALA A 1 192 ? -14.397 10.668 5.784 1.00 92.56 192 ALA A CA 1
ATOM 1456 C C . ALA A 1 192 ? -13.797 10.360 7.165 1.00 92.56 192 ALA A C 1
ATOM 1458 O O . ALA A 1 192 ? -13.969 9.250 7.670 1.00 92.56 192 ALA A O 1
ATOM 1459 N N . LEU A 1 193 ? -13.115 11.329 7.782 1.00 93.00 193 LEU A N 1
ATOM 1460 C CA . LEU A 1 193 ? -12.614 11.214 9.150 1.00 93.00 193 LEU A CA 1
ATOM 1461 C C . LEU A 1 193 ? -13.764 11.157 10.161 1.00 93.00 193 LEU A C 1
ATOM 1463 O O . LEU A 1 193 ? -13.757 10.298 11.039 1.00 93.00 193 LEU A O 1
ATOM 1467 N N . GLU A 1 194 ? -14.769 12.017 10.005 1.00 95.50 194 GLU A N 1
ATOM 1468 C CA . GLU A 1 194 ? -15.981 11.994 10.823 1.00 95.50 194 GLU A CA 1
ATOM 1469 C C . GLU A 1 194 ? -16.702 10.649 10.697 1.00 95.50 194 GLU A C 1
ATOM 1471 O O . GLU A 1 194 ? -17.013 10.024 11.710 1.00 95.50 194 GLU A O 1
ATOM 1476 N N . ALA A 1 195 ? -16.884 10.140 9.474 1.00 94.12 195 ALA A N 1
ATOM 1477 C CA . ALA A 1 195 ? -17.483 8.828 9.246 1.00 94.12 195 ALA A CA 1
ATOM 1478 C C . ALA A 1 195 ? -16.679 7.692 9.907 1.00 94.12 195 ALA A C 1
ATOM 1480 O O . ALA A 1 195 ? -17.272 6.772 10.474 1.00 94.12 195 ALA A O 1
ATOM 1481 N N . ALA A 1 196 ? -15.343 7.764 9.861 1.00 94.31 196 ALA A N 1
ATOM 1482 C CA . ALA A 1 196 ? -14.447 6.792 10.490 1.00 94.31 196 ALA A CA 1
ATOM 1483 C C . ALA A 1 196 ? -14.573 6.785 12.017 1.00 94.31 196 ALA A C 1
ATOM 1485 O O . ALA A 1 196 ? -14.573 5.718 12.624 1.00 94.31 196 ALA A O 1
ATOM 1486 N N . ILE A 1 197 ? -14.739 7.951 12.636 1.00 93.81 197 ILE A N 1
ATOM 1487 C CA . ILE A 1 197 ? -14.959 8.060 14.080 1.00 93.81 197 ILE A CA 1
ATOM 1488 C C . ILE A 1 197 ? -16.373 7.586 14.436 1.00 93.81 197 ILE A C 1
ATOM 1490 O O . ILE A 1 197 ? -16.543 6.709 15.279 1.00 93.81 197 ILE A O 1
ATOM 1494 N N . ALA A 1 198 ? -17.393 8.105 13.752 1.00 94.06 198 ALA A N 1
ATOM 1495 C CA . ALA A 1 198 ? -18.793 7.835 14.064 1.00 94.06 198 ALA A CA 1
ATOM 1496 C C . ALA A 1 198 ? -19.156 6.347 13.945 1.00 94.06 198 ALA A C 1
ATOM 1498 O O . ALA A 1 198 ? -19.941 5.839 14.745 1.00 94.06 198 ALA A O 1
ATOM 1499 N N . THR A 1 199 ? -18.568 5.618 12.987 1.00 93.12 199 THR A N 1
ATOM 1500 C CA . THR A 1 199 ? -18.840 4.179 12.848 1.00 93.12 199 THR A CA 1
ATOM 1501 C C . THR A 1 199 ? -18.397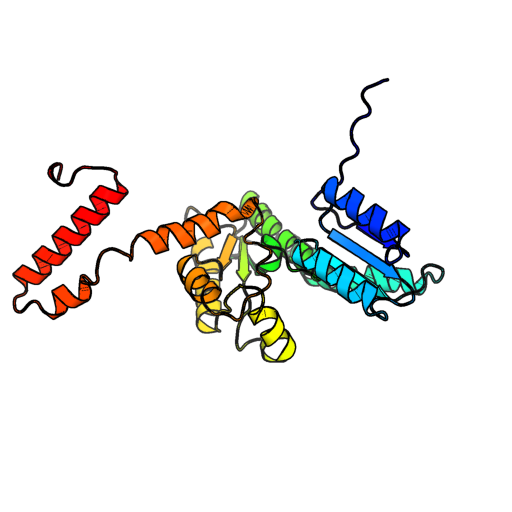 3.371 14.070 1.00 93.12 199 THR A C 1
ATOM 1503 O O . THR A 1 199 ? -19.021 2.347 14.343 1.00 93.12 199 THR A O 1
ATOM 1506 N N . GLN A 1 200 ? -17.403 3.830 14.842 1.00 91.69 200 GLN A N 1
ATOM 1507 C CA . GLN A 1 200 ? -16.902 3.107 16.020 1.00 91.69 200 GLN A CA 1
ATOM 1508 C C . GLN A 1 200 ? -17.898 3.064 17.184 1.00 91.69 200 GLN A C 1
ATOM 1510 O O . GLN A 1 200 ? -17.812 2.165 18.015 1.00 91.69 200 GLN A O 1
ATOM 1515 N N . ALA A 1 201 ? -18.880 3.970 17.201 1.00 89.44 201 ALA A N 1
ATOM 1516 C CA . ALA A 1 201 ? -19.963 3.990 18.184 1.00 89.44 201 ALA A CA 1
ATOM 1517 C C . ALA A 1 201 ? -21.176 3.122 17.780 1.00 89.44 201 ALA A C 1
ATOM 1519 O O . ALA A 1 201 ? -22.182 3.083 18.488 1.00 89.44 201 ALA A O 1
ATOM 1520 N N . THR A 1 202 ? -21.128 2.457 16.621 1.00 89.94 202 THR A N 1
ATOM 1521 C CA . THR A 1 202 ? -22.247 1.646 16.112 1.00 89.94 202 THR A CA 1
ATOM 1522 C C . THR A 1 202 ? -22.175 0.197 16.595 1.00 89.94 202 THR A C 1
ATOM 1524 O O . THR A 1 202 ? -21.132 -0.284 17.024 1.00 89.94 202 THR A O 1
ATOM 1527 N N . THR A 1 203 ? -23.281 -0.544 16.477 1.00 86.69 203 THR A N 1
ATOM 1528 C CA . THR A 1 203 ? -23.334 -1.978 16.825 1.00 86.69 203 THR A CA 1
ATOM 1529 C C . THR A 1 203 ? -22.492 -2.862 15.905 1.00 86.69 203 THR A C 1
ATOM 1531 O O . THR A 1 203 ? -22.145 -3.982 16.269 1.00 86.69 203 THR A O 1
ATOM 1534 N N . THR A 1 204 ? -22.201 -2.387 14.693 1.00 87.81 204 THR A N 1
ATOM 1535 C CA . THR A 1 204 ? -21.390 -3.082 13.687 1.00 87.81 204 THR A CA 1
ATOM 1536 C C . THR A 1 204 ? -20.347 -2.109 13.138 1.00 87.81 204 THR A C 1
ATOM 1538 O O . THR A 1 204 ? -20.518 -1.596 12.026 1.00 87.81 204 THR A O 1
ATOM 1541 N N . PRO A 1 205 ? -19.307 -1.801 13.930 1.00 90.31 205 PRO A N 1
ATOM 1542 C CA . PRO A 1 205 ? -18.307 -0.820 13.545 1.00 90.31 205 PRO A CA 1
ATOM 1543 C C . PRO A 1 205 ? -17.484 -1.319 12.353 1.00 90.31 205 PRO A C 1
ATOM 1545 O O . PRO A 1 205 ? -17.159 -2.505 12.252 1.00 90.31 205 PRO A O 1
ATOM 1548 N N . ALA A 1 206 ? -17.168 -0.419 11.421 1.00 92.00 206 ALA A N 1
ATOM 1549 C CA . ALA A 1 206 ? -16.323 -0.751 10.282 1.00 92.00 206 ALA A CA 1
ATOM 1550 C C . ALA A 1 206 ? -14.846 -0.776 10.696 1.00 92.00 206 ALA A C 1
ATOM 1552 O O . ALA A 1 206 ? -14.363 0.142 11.355 1.00 92.00 206 ALA A O 1
ATOM 1553 N N . ASP A 1 207 ? -14.108 -1.795 10.252 1.00 93.00 207 ASP A N 1
ATOM 1554 C CA . ASP A 1 207 ? -12.652 -1.868 10.428 1.00 93.00 207 ASP A CA 1
ATOM 1555 C C . ASP A 1 207 ? -11.895 -1.090 9.328 1.00 93.00 207 ASP A C 1
ATOM 1557 O O . ASP A 1 207 ? -10.742 -0.703 9.522 1.00 93.00 207 ASP A O 1
ATOM 1561 N N . HIS A 1 208 ? -12.540 -0.827 8.181 1.00 93.00 208 HIS A N 1
ATOM 1562 C CA . HIS A 1 208 ? -11.982 -0.087 7.043 1.00 93.00 208 HIS A CA 1
ATOM 1563 C C . HIS A 1 208 ? -13.010 0.852 6.414 1.00 93.00 208 HIS A C 1
ATOM 1565 O O . HIS A 1 208 ? -14.130 0.445 6.102 1.00 93.00 208 HIS A O 1
ATOM 1571 N N . ILE A 1 209 ? -12.581 2.073 6.094 1.00 94.44 209 ILE A N 1
ATOM 1572 C CA . ILE A 1 209 ? -13.315 2.990 5.218 1.00 94.44 209 ILE A CA 1
ATOM 1573 C C . ILE A 1 209 ? -12.427 3.340 4.032 1.00 94.44 209 ILE A C 1
ATOM 1575 O O . ILE A 1 209 ? -11.372 3.951 4.194 1.00 94.44 209 ILE A O 1
ATOM 1579 N N . VAL A 1 210 ? -12.855 2.948 2.829 1.00 92.38 210 VAL A N 1
ATOM 1580 C CA . VAL A 1 210 ? -12.106 3.197 1.592 1.00 92.38 210 VAL A CA 1
ATOM 1581 C C . VAL A 1 210 ? -12.680 4.385 0.844 1.00 92.38 210 VAL A C 1
ATOM 1583 O O . VAL A 1 210 ? -13.804 4.344 0.346 1.00 92.38 210 VAL A O 1
ATOM 1586 N N . VAL A 1 211 ? -11.871 5.433 0.721 1.00 90.38 211 VAL A N 1
ATOM 1587 C CA . VAL A 1 211 ? -12.220 6.663 0.013 1.00 90.38 211 VAL A CA 1
ATOM 1588 C C . VAL A 1 211 ? -11.539 6.679 -1.360 1.00 90.38 211 VAL A C 1
ATOM 1590 O O . VAL A 1 211 ? -10.466 6.111 -1.553 1.00 90.38 211 VAL A O 1
ATOM 1593 N N . GLY A 1 212 ? -12.159 7.332 -2.347 1.00 81.25 212 GLY A N 1
ATOM 1594 C CA . GLY A 1 212 ? -11.571 7.499 -3.687 1.00 81.25 212 GLY A CA 1
ATOM 1595 C C . GLY A 1 212 ? -11.755 6.319 -4.643 1.00 81.25 212 GLY A C 1
ATOM 1596 O O . GLY A 1 212 ? -11.162 6.313 -5.717 1.00 81.25 212 GLY A O 1
ATOM 1597 N N . MET A 1 213 ? -12.578 5.338 -4.267 1.00 81.88 213 MET A N 1
ATOM 1598 C CA . MET A 1 213 ? -12.863 4.134 -5.059 1.00 81.88 213 MET A CA 1
ATOM 1599 C C . MET A 1 213 ? -14.332 4.036 -5.501 1.00 81.88 213 MET A C 1
ATOM 1601 O O . MET A 1 213 ? -14.802 2.955 -5.847 1.00 81.88 213 MET A O 1
ATOM 1605 N N . ASP A 1 214 ? -15.074 5.150 -5.497 1.00 83.38 214 ASP A N 1
ATOM 1606 C CA . ASP A 1 214 ? -16.467 5.176 -5.957 1.00 83.38 214 ASP A CA 1
ATOM 1607 C C . ASP A 1 214 ? -16.531 4.912 -7.474 1.00 83.38 214 ASP A C 1
ATOM 1609 O O . ASP A 1 214 ? -16.013 5.726 -8.248 1.00 83.38 214 ASP A O 1
ATOM 1613 N N . PRO A 1 215 ? -17.202 3.834 -7.932 1.00 82.19 215 PRO A N 1
ATOM 1614 C CA . PRO A 1 215 ? -17.317 3.512 -9.353 1.00 82.19 215 PRO A CA 1
ATOM 1615 C C . PRO A 1 215 ? -17.879 4.657 -10.208 1.00 82.19 215 PRO A C 1
ATOM 1617 O O . PRO A 1 215 ? -17.465 4.839 -11.350 1.00 82.19 215 PRO A O 1
ATOM 1620 N N . SER A 1 216 ? -18.800 5.466 -9.672 1.00 78.75 216 SER A N 1
ATOM 1621 C CA . SER A 1 216 ? -19.404 6.579 -10.420 1.00 78.75 216 SER A CA 1
ATOM 1622 C C . SER A 1 216 ? -18.393 7.694 -10.708 1.00 78.75 216 SER A C 1
ATOM 1624 O O . SER A 1 216 ? -18.282 8.172 -11.841 1.00 78.75 216 SER A O 1
ATOM 1626 N N . LYS A 1 217 ? -17.590 8.051 -9.702 1.00 77.69 217 LYS A N 1
ATOM 1627 C CA . LYS A 1 217 ? -16.534 9.059 -9.818 1.00 77.69 217 LYS A CA 1
ATOM 1628 C C . LYS A 1 217 ? -15.346 8.518 -10.619 1.00 77.69 217 LYS A C 1
ATOM 1630 O O . LYS A 1 217 ? -14.828 9.236 -11.474 1.00 77.69 217 LYS A O 1
ATOM 1635 N N . LEU A 1 218 ? -14.989 7.240 -10.450 1.00 78.25 218 LEU A N 1
ATOM 1636 C CA . LEU A 1 218 ? -13.963 6.570 -11.258 1.00 78.25 218 LEU A CA 1
ATOM 1637 C C . LEU A 1 218 ? -14.317 6.570 -12.750 1.00 78.25 218 LEU A C 1
ATOM 1639 O O . LEU A 1 218 ? -13.457 6.905 -13.557 1.00 78.25 218 LEU A O 1
ATOM 1643 N N . LYS A 1 219 ? -15.576 6.305 -13.128 1.00 75.88 219 LYS A N 1
ATOM 1644 C CA . LYS A 1 219 ? -16.032 6.376 -14.530 1.00 75.88 219 LYS A CA 1
ATOM 1645 C C . LYS A 1 219 ? -15.753 7.742 -15.159 1.00 75.88 219 LYS A C 1
ATOM 1647 O O . LYS A 1 219 ? -15.178 7.830 -16.242 1.00 75.88 219 LYS A O 1
ATOM 1652 N N . SER A 1 220 ? -16.142 8.811 -14.459 1.00 70.88 220 SER A N 1
ATOM 1653 C CA . SER A 1 220 ? -15.919 10.182 -14.929 1.00 70.88 220 SER A CA 1
ATOM 1654 C C . SER A 1 220 ? -14.429 10.504 -15.064 1.00 70.88 220 SER A C 1
ATOM 1656 O O . SER A 1 220 ? -14.023 11.147 -16.030 1.00 70.88 220 SER A O 1
ATOM 1658 N N . SER A 1 221 ? -13.604 9.985 -14.149 1.00 67.31 221 SER A N 1
ATOM 1659 C CA . SER A 1 221 ? -12.154 10.137 -14.204 1.00 67.31 221 SER A CA 1
ATOM 1660 C C . SER A 1 221 ? -11.557 9.381 -15.394 1.00 67.31 221 SER A C 1
ATOM 1662 O O . SER A 1 221 ? -10.854 9.988 -16.187 1.00 67.31 221 SER A O 1
ATOM 1664 N N . LEU A 1 222 ? -11.890 8.102 -15.585 1.00 68.69 222 LEU A N 1
ATOM 1665 C CA . LEU A 1 222 ? -11.343 7.254 -16.656 1.00 68.69 222 LEU A CA 1
ATOM 1666 C C . LEU A 1 222 ? -11.719 7.726 -18.069 1.00 68.69 222 LEU A C 1
ATOM 1668 O O . LEU A 1 222 ? -10.987 7.462 -19.016 1.00 68.69 222 LEU A O 1
ATOM 1672 N N . SER A 1 223 ? -12.842 8.434 -18.218 1.00 63.81 223 SER A N 1
ATOM 1673 C CA . SER A 1 223 ? -13.279 9.002 -19.502 1.00 63.81 223 SER A CA 1
ATOM 1674 C C . SER A 1 223 ? -12.479 10.230 -19.964 1.00 63.81 223 SER A C 1
ATOM 1676 O O . SER A 1 223 ? -12.563 10.613 -21.131 1.00 63.81 223 SER A O 1
ATOM 1678 N N . ARG A 1 224 ? -11.690 10.855 -19.076 1.00 59.09 224 ARG A N 1
ATOM 1679 C CA . ARG A 1 224 ? -10.771 11.939 -19.449 1.00 59.09 224 ARG A CA 1
ATOM 1680 C C . ARG A 1 224 ? -9.510 11.324 -20.057 1.00 59.09 224 ARG A C 1
ATOM 1682 O O . ARG A 1 224 ? -8.888 10.458 -19.460 1.00 59.09 224 ARG A O 1
ATOM 1689 N N . SER A 1 225 ? -9.113 11.786 -21.235 1.00 45.28 225 SER A N 1
ATOM 1690 C CA . SER A 1 225 ? -8.023 11.257 -22.075 1.00 45.28 225 SER A CA 1
ATOM 1691 C C . SER A 1 225 ? -6.599 11.307 -21.481 1.00 45.28 225 SER A C 1
ATOM 1693 O O . SER A 1 225 ? -5.643 11.002 -22.189 1.00 45.28 225 SER A O 1
ATOM 1695 N N . ASP A 1 226 ? -6.437 11.664 -20.205 1.00 47.84 226 ASP A N 1
ATOM 1696 C CA . ASP A 1 226 ? -5.140 11.884 -19.547 1.00 47.84 226 ASP A CA 1
ATOM 1697 C C . ASP A 1 226 ? -4.611 10.650 -18.783 1.00 47.84 226 ASP A C 1
ATOM 1699 O O . ASP A 1 226 ? -3.541 10.701 -18.171 1.00 47.84 226 ASP A O 1
ATOM 1703 N N . PHE A 1 227 ? -5.345 9.532 -18.798 1.00 54.03 227 PHE A N 1
ATOM 1704 C CA . PHE A 1 227 ? -5.059 8.347 -17.983 1.00 54.03 227 PHE A CA 1
ATOM 1705 C C . PHE A 1 227 ? -4.562 7.164 -18.822 1.00 54.03 227 PHE A C 1
ATOM 1707 O O . PHE A 1 227 ? -5.347 6.336 -19.276 1.00 54.03 227 PHE A O 1
ATOM 1714 N N . THR A 1 228 ? -3.246 7.056 -19.006 1.00 49.56 228 THR A N 1
ATOM 1715 C CA . THR A 1 228 ? -2.621 5.994 -19.815 1.00 49.56 228 THR A CA 1
ATOM 1716 C C . THR A 1 228 ? -2.233 4.733 -19.031 1.00 49.56 228 THR A C 1
ATOM 1718 O O . THR A 1 228 ? -2.024 3.699 -19.655 1.00 49.56 228 THR A O 1
ATOM 1721 N N . ASP A 1 229 ? -2.189 4.770 -17.688 1.00 56.47 229 ASP A N 1
ATOM 1722 C CA . ASP A 1 229 ? -1.558 3.713 -16.867 1.00 56.47 229 ASP A CA 1
ATOM 1723 C C . ASP A 1 229 ? -2.413 3.236 -15.672 1.00 56.47 229 ASP A C 1
ATOM 1725 O O . ASP A 1 229 ? -1.942 3.147 -14.533 1.00 56.47 229 ASP A O 1
ATOM 1729 N N . SER A 1 230 ? -3.690 2.912 -15.897 1.00 67.12 230 SER A N 1
ATOM 1730 C CA . SER A 1 230 ? -4.575 2.370 -14.846 1.00 67.12 230 SER A CA 1
ATOM 1731 C C . SER A 1 230 ? -4.309 0.877 -14.586 1.00 67.12 230 SER A C 1
ATOM 1733 O O . SER A 1 230 ? -5.140 0.018 -14.872 1.00 67.12 230 SER A O 1
ATOM 1735 N N . PHE A 1 231 ? -3.137 0.560 -14.030 1.00 70.94 231 PHE A N 1
ATOM 1736 C CA . PHE A 1 231 ? -2.640 -0.811 -13.804 1.00 70.94 231 PHE A CA 1
ATOM 1737 C C . PHE A 1 231 ? -3.580 -1.709 -12.976 1.00 70.94 231 PHE A C 1
ATOM 1739 O O . PHE A 1 231 ? -3.493 -2.932 -13.063 1.00 70.94 231 PHE A O 1
ATOM 1746 N N . TRP A 1 232 ? -4.460 -1.128 -12.157 1.00 77.19 232 TRP A N 1
ATOM 1747 C CA . TRP A 1 232 ? -5.380 -1.872 -11.295 1.00 77.19 232 TRP A CA 1
ATOM 1748 C C . TRP A 1 232 ? -6.613 -2.410 -12.033 1.00 77.19 232 TRP A C 1
ATOM 1750 O O . TRP A 1 232 ? -7.218 -3.362 -11.549 1.00 77.19 232 TRP A O 1
ATOM 1760 N N . ILE A 1 233 ? -6.980 -1.848 -13.193 1.00 75.56 233 ILE A N 1
ATOM 1761 C CA . ILE A 1 233 ? -8.154 -2.287 -13.975 1.00 75.56 233 ILE A CA 1
ATOM 1762 C C . ILE A 1 233 ? -7.963 -3.716 -14.494 1.00 75.56 233 ILE A C 1
ATOM 1764 O O . ILE A 1 233 ? -8.892 -4.520 -14.473 1.00 75.56 233 ILE A O 1
ATOM 1768 N N . GLU A 1 234 ? -6.739 -4.039 -14.906 1.00 72.38 234 GLU A N 1
ATOM 1769 C CA . GLU A 1 234 ? -6.359 -5.358 -15.425 1.00 72.38 234 GLU A CA 1
ATOM 1770 C C . GLU A 1 234 ? -6.134 -6.399 -14.313 1.00 72.38 234 GLU A C 1
ATOM 1772 O O . GLU A 1 234 ? -5.940 -7.589 -14.580 1.00 72.38 234 GLU A O 1
ATOM 1777 N N . ASP A 1 235 ? -6.135 -5.983 -13.044 1.00 75.06 235 ASP A N 1
ATOM 1778 C CA . ASP A 1 235 ? -5.939 -6.898 -11.929 1.00 75.06 235 ASP A CA 1
ATOM 1779 C C . ASP A 1 235 ? -7.250 -7.621 -11.594 1.00 75.06 235 ASP A C 1
ATOM 1781 O O . ASP A 1 235 ? -8.261 -7.021 -11.219 1.00 75.06 235 ASP A O 1
ATOM 1785 N N . ALA A 1 236 ? -7.216 -8.952 -11.672 1.00 78.19 236 ALA A N 1
ATOM 1786 C CA . ALA A 1 236 ? -8.375 -9.803 -11.423 1.00 78.19 236 ALA A CA 1
ATOM 1787 C C . ALA A 1 236 ? -9.021 -9.577 -10.043 1.00 78.19 236 ALA A C 1
ATOM 1789 O O . ALA A 1 236 ? -10.229 -9.773 -9.907 1.00 78.19 236 ALA A O 1
ATOM 1790 N N . ARG A 1 237 ? -8.251 -9.142 -9.034 1.00 81.56 237 ARG A N 1
ATOM 1791 C CA . ARG A 1 237 ? -8.766 -8.837 -7.687 1.00 81.56 237 ARG A CA 1
ATOM 1792 C C . ARG A 1 237 ? -9.718 -7.646 -7.690 1.00 81.56 237 ARG A C 1
ATOM 1794 O O . ARG A 1 237 ? -10.611 -7.588 -6.853 1.00 81.56 237 ARG A O 1
ATOM 1801 N N . PHE A 1 238 ? -9.552 -6.723 -8.635 1.00 83.12 238 PHE A N 1
ATOM 1802 C CA . PHE A 1 238 ? -10.375 -5.526 -8.753 1.00 83.12 238 PHE A CA 1
ATOM 1803 C C . PHE A 1 238 ? -11.450 -5.640 -9.824 1.00 83.12 238 PHE A C 1
ATOM 1805 O O . PHE A 1 238 ? -12.187 -4.682 -9.990 1.00 83.12 238 PHE A O 1
ATOM 1812 N N . LYS A 1 239 ? -11.623 -6.791 -10.492 1.00 83.12 239 LYS A N 1
ATOM 1813 C CA . LYS A 1 239 ? -12.577 -6.983 -11.605 1.00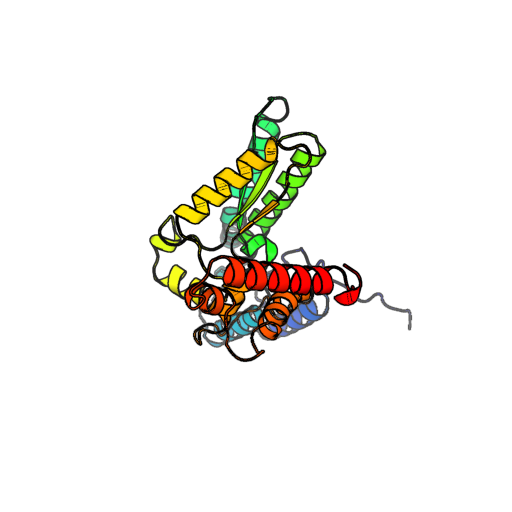 83.12 239 LYS A CA 1
ATOM 1814 C C . LYS A 1 239 ? -14.013 -6.523 -11.305 1.00 83.12 239 LYS A C 1
ATOM 1816 O O . LYS A 1 239 ? -14.701 -6.047 -12.205 1.00 83.12 239 LYS A O 1
ATOM 1821 N N . ALA A 1 240 ? -14.457 -6.628 -10.053 1.00 84.06 240 ALA A N 1
ATOM 1822 C CA . ALA A 1 240 ? -15.772 -6.142 -9.634 1.00 84.06 240 ALA A CA 1
ATOM 1823 C C . ALA A 1 240 ? -15.919 -4.612 -9.765 1.00 84.06 240 ALA A C 1
ATOM 1825 O O . ALA A 1 240 ? -17.018 -4.125 -10.011 1.00 84.06 240 ALA A O 1
ATOM 1826 N N . VAL A 1 241 ? -14.827 -3.849 -9.641 1.00 83.56 241 VAL A N 1
ATOM 1827 C CA . VAL A 1 241 ? -14.831 -2.383 -9.747 1.00 83.56 241 VAL A CA 1
ATOM 1828 C C . VAL A 1 241 ? -15.077 -1.933 -11.195 1.00 83.56 241 VAL A C 1
ATOM 1830 O O . VAL A 1 241 ? -16.047 -1.204 -11.393 1.00 83.56 241 VAL A O 1
ATOM 1833 N N . PRO A 1 242 ? -14.334 -2.395 -12.228 1.00 80.62 242 PRO A N 1
ATOM 1834 C CA . PRO A 1 242 ? -14.693 -2.152 -13.626 1.00 80.62 242 PRO A CA 1
ATOM 1835 C C . PRO A 1 242 ? -16.109 -2.616 -13.975 1.00 80.62 242 PRO A C 1
ATOM 1837 O O . PRO A 1 242 ? -16.859 -1.872 -14.592 1.00 80.62 242 PRO A O 1
ATOM 1840 N N . GLN A 1 243 ? -16.543 -3.785 -13.492 1.00 83.31 243 GLN A N 1
ATOM 1841 C CA . GLN A 1 243 ? -17.923 -4.238 -13.706 1.00 83.31 243 GLN A CA 1
ATOM 1842 C C . GLN A 1 243 ? -18.961 -3.288 -13.087 1.00 83.31 243 GLN A C 1
ATOM 1844 O O . GLN A 1 243 ? -20.012 -3.040 -13.679 1.00 83.31 243 GLN A O 1
ATOM 1849 N N . ALA A 1 244 ? -18.683 -2.724 -11.909 1.00 84.50 244 ALA A N 1
ATOM 1850 C CA . ALA A 1 244 ? -19.536 -1.722 -11.274 1.00 84.50 244 ALA A CA 1
ATOM 1851 C C . ALA A 1 244 ? -19.532 -0.383 -12.036 1.00 84.50 244 ALA A C 1
ATOM 1853 O O . ALA A 1 244 ? -20.552 0.303 -12.081 1.00 84.50 244 ALA A O 1
ATOM 1854 N N . ILE A 1 245 ? -18.404 -0.019 -12.650 1.00 82.00 245 ILE A N 1
ATOM 1855 C CA . ILE A 1 245 ? -18.274 1.151 -13.529 1.00 82.00 245 ILE A CA 1
ATOM 1856 C C . ILE A 1 245 ? -19.139 0.966 -14.788 1.00 82.00 245 ILE A C 1
ATOM 1858 O O . ILE A 1 245 ? -19.930 1.852 -15.126 1.00 82.00 245 ILE A O 1
ATOM 1862 N N . ASP A 1 246 ? -19.044 -0.199 -15.433 1.00 77.94 246 ASP A N 1
ATOM 1863 C CA . ASP A 1 246 ? -19.738 -0.520 -16.686 1.00 77.94 246 ASP A CA 1
ATOM 1864 C C . ASP A 1 246 ? -21.243 -0.724 -16.491 1.00 77.94 246 ASP A C 1
ATOM 1866 O O . ASP A 1 246 ? -22.046 -0.173 -17.244 1.00 77.94 246 ASP A O 1
ATOM 1870 N N . SER A 1 247 ? -21.649 -1.449 -15.443 1.00 73.69 247 SER A N 1
ATOM 1871 C CA . SER A 1 247 ? -23.067 -1.692 -15.124 1.00 73.69 247 SER A CA 1
ATOM 1872 C C . SER A 1 247 ? -23.832 -0.395 -14.849 1.00 73.69 247 SER A C 1
ATOM 1874 O O . SER A 1 247 ? -24.984 -0.249 -15.264 1.00 73.69 247 SER A O 1
ATOM 1876 N N . ARG A 1 248 ? -23.167 0.588 -14.231 1.00 63.19 248 ARG A N 1
ATOM 1877 C CA . ARG A 1 248 ? -23.688 1.950 -14.041 1.00 63.19 248 ARG A CA 1
ATOM 1878 C C . ARG A 1 248 ? -23.621 2.806 -15.310 1.00 63.19 248 ARG A C 1
ATOM 1880 O O . ARG A 1 248 ? -24.189 3.892 -15.342 1.00 63.19 248 ARG A O 1
ATOM 1887 N N . GLY A 1 249 ? -22.920 2.363 -16.355 1.00 52.03 249 GLY A N 1
ATOM 1888 C CA . GLY A 1 249 ? -22.937 2.981 -17.681 1.00 52.03 249 GLY A CA 1
ATOM 1889 C C . GLY A 1 249 ? -23.997 2.433 -18.623 1.00 52.03 249 GLY A C 1
ATOM 1890 O O . GLY A 1 249 ? -24.515 3.189 -19.437 1.00 52.03 249 GLY A O 1
ATOM 1891 N N . SER A 1 250 ? -24.391 1.173 -18.464 1.00 44.81 250 SER A N 1
ATOM 1892 C CA . SER A 1 250 ? -25.494 0.572 -19.219 1.00 44.81 250 SER A CA 1
ATOM 1893 C C . SER A 1 250 ? -26.889 1.031 -18.774 1.00 44.81 250 SER A C 1
ATOM 1895 O O . SER A 1 250 ? -27.858 0.781 -19.485 1.00 44.81 250 SER A O 1
ATOM 1897 N N . SER A 1 251 ? -27.018 1.729 -17.641 1.00 45.25 251 SER A N 1
ATOM 1898 C CA . SER A 1 251 ? -28.301 2.277 -17.175 1.00 45.25 251 SER A CA 1
ATOM 1899 C C . SER A 1 251 ? -28.640 3.669 -17.719 1.00 45.25 251 SER A C 1
ATOM 1901 O O . SER A 1 251 ? -29.699 4.179 -17.373 1.00 45.25 251 SER A O 1
ATOM 1903 N N . ASP A 1 252 ? -27.780 4.278 -18.543 1.00 42.16 252 ASP A N 1
ATOM 1904 C CA . ASP A 1 252 ? -27.949 5.671 -19.004 1.00 42.16 252 ASP A CA 1
ATOM 1905 C C . ASP A 1 252 ? -28.051 5.812 -20.535 1.00 42.16 252 ASP A C 1
ATOM 1907 O O . ASP A 1 252 ? -27.940 6.904 -21.083 1.00 42.16 252 ASP A O 1
ATOM 1911 N N . ASN A 1 253 ? -28.295 4.698 -21.239 1.00 37.75 253 ASN A N 1
ATOM 1912 C CA . ASN A 1 253 ? -28.539 4.683 -22.688 1.00 37.75 253 ASN A CA 1
ATOM 1913 C C . ASN A 1 253 ? -30.002 4.390 -23.072 1.00 37.75 253 ASN A C 1
ATOM 1915 O O . ASN A 1 253 ? -30.290 4.124 -24.238 1.00 37.75 253 ASN A O 1
ATOM 1919 N N . SER A 1 254 ? -30.950 4.493 -22.134 1.00 37.12 254 SER A N 1
ATOM 1920 C CA . SER A 1 254 ? -32.345 4.747 -22.508 1.00 37.12 254 SER A CA 1
ATOM 1921 C C . SER A 1 254 ? -32.525 6.255 -22.663 1.00 37.12 254 SER A C 1
ATOM 1923 O O . SER A 1 254 ? -32.618 6.961 -21.664 1.00 37.12 254 SER A O 1
ATOM 1925 N N . SER A 1 255 ? -32.499 6.724 -23.913 1.00 37.66 255 SER A N 1
ATOM 1926 C CA . SER A 1 255 ? -33.127 7.961 -24.411 1.00 37.66 255 SER A CA 1
ATOM 1927 C C . SER A 1 255 ? -33.506 9.003 -23.347 1.00 37.66 255 SER A C 1
ATOM 1929 O O . SER A 1 255 ? -34.479 8.832 -22.614 1.00 37.66 255 SER A O 1
ATOM 1931 N N . GLY A 1 256 ? -32.764 10.111 -23.314 1.00 40.06 256 GLY A N 1
ATOM 1932 C CA . GLY A 1 256 ? -32.931 11.204 -22.364 1.00 40.06 256 GLY A CA 1
ATOM 1933 C C . GLY A 1 256 ? -34.363 11.724 -22.201 1.00 40.06 256 GLY A C 1
ATOM 1934 O O . GLY A 1 256 ? -34.818 12.570 -22.963 1.00 40.06 256 GLY A O 1
ATOM 1935 N N . PHE A 1 257 ? -34.988 11.298 -21.108 1.00 45.44 257 PHE A N 1
ATOM 1936 C CA . PHE A 1 257 ? -35.931 12.072 -20.308 1.00 45.44 257 PHE A CA 1
ATOM 1937 C C . PHE A 1 257 ? -35.615 11.769 -18.838 1.00 45.44 257 PHE A C 1
ATOM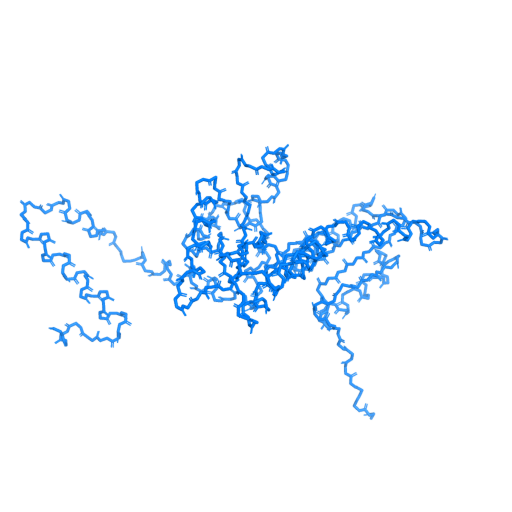 1939 O O . PHE A 1 257 ? -36.041 10.760 -18.282 1.00 45.44 257 PHE A O 1
ATOM 1946 N N . THR A 1 258 ? -34.788 12.600 -18.198 1.00 68.31 258 THR A N 1
ATOM 1947 C CA . THR A 1 258 ? -34.522 12.480 -16.760 1.00 68.31 258 THR A CA 1
ATOM 1948 C C . THR A 1 258 ? -35.806 12.778 -15.991 1.00 68.31 258 THR A C 1
ATOM 1950 O O . THR A 1 258 ? -36.443 13.803 -16.222 1.00 68.31 258 THR A O 1
ATOM 1953 N N . ILE A 1 259 ? -36.174 11.912 -15.043 1.00 70.25 259 ILE A N 1
ATOM 1954 C CA . ILE A 1 259 ? -37.376 12.067 -14.204 1.00 70.25 259 ILE A CA 1
ATOM 1955 C C . ILE A 1 259 ? -37.446 13.446 -13.531 1.00 70.25 259 ILE A C 1
ATOM 1957 O O . ILE A 1 259 ? -38.513 14.034 -13.425 1.00 70.25 259 ILE A O 1
ATOM 1961 N N . LEU A 1 260 ? -36.291 14.016 -13.169 1.00 68.38 260 LEU A N 1
ATOM 1962 C CA . LEU A 1 260 ? -36.185 15.370 -12.623 1.00 68.38 260 LEU A CA 1
ATOM 1963 C C . LEU A 1 260 ? -36.692 16.442 -13.595 1.00 68.38 260 LEU A C 1
ATOM 1965 O O . LEU A 1 260 ? -37.347 17.383 -13.164 1.00 68.38 260 LEU A O 1
ATOM 1969 N N . LYS A 1 261 ? -36.442 16.279 -14.897 1.00 69.94 261 LYS A N 1
ATOM 1970 C CA . LYS A 1 261 ? -36.938 17.184 -15.935 1.00 69.94 261 LYS A CA 1
ATOM 1971 C C . LYS A 1 261 ? -38.445 17.008 -16.148 1.00 69.94 261 LYS A C 1
ATOM 1973 O O . LYS A 1 261 ? -39.161 17.996 -16.197 1.00 69.94 261 LYS A O 1
ATOM 1978 N N . ALA A 1 262 ? -38.936 15.766 -16.159 1.00 72.31 262 ALA A N 1
ATOM 1979 C CA . ALA A 1 262 ? -40.372 15.475 -16.251 1.00 72.31 262 ALA A CA 1
ATOM 1980 C C . ALA A 1 262 ? -41.163 16.012 -15.040 1.00 72.31 262 ALA A C 1
ATOM 1982 O O . ALA A 1 262 ? -42.277 16.502 -15.191 1.00 72.31 262 ALA A O 1
ATOM 1983 N N . ILE A 1 263 ? -40.570 15.980 -13.841 1.00 76.06 263 ILE A N 1
ATOM 1984 C CA . ILE A 1 263 ? -41.143 16.582 -12.629 1.00 76.06 263 ILE A CA 1
ATOM 1985 C C . ILE A 1 263 ? -41.132 18.112 -12.715 1.00 76.06 263 ILE A C 1
ATOM 1987 O O . ILE A 1 263 ? -42.105 18.739 -12.310 1.00 76.06 263 ILE A O 1
ATOM 1991 N N . GLN A 1 264 ? -40.055 18.710 -13.236 1.00 76.75 264 GLN A N 1
ATOM 1992 C CA . GLN A 1 264 ? -39.942 20.163 -13.419 1.00 76.75 264 GLN A CA 1
ATOM 1993 C C . GLN A 1 264 ? -40.896 20.709 -14.490 1.00 76.75 264 GLN A C 1
ATOM 1995 O O . GLN A 1 264 ? -41.335 21.849 -14.385 1.00 76.75 264 GLN A O 1
ATOM 2000 N N . GLU A 1 265 ? -41.222 19.907 -15.504 1.00 78.94 265 GLU A N 1
ATOM 2001 C CA . GLU A 1 265 ? -42.163 20.259 -16.575 1.00 78.94 265 GLU A CA 1
ATOM 2002 C C . GLU A 1 265 ? -43.631 19.964 -16.203 1.00 78.94 265 GLU A C 1
ATOM 2004 O O . GLU A 1 265 ? -44.548 20.440 -16.875 1.00 78.94 265 GLU A O 1
ATOM 2009 N N . ALA A 1 266 ? -43.883 19.214 -15.125 1.00 80.50 266 ALA A N 1
ATOM 2010 C CA . ALA A 1 266 ? -45.233 18.911 -14.666 1.00 80.50 266 ALA A CA 1
ATOM 2011 C C . ALA A 1 266 ? -45.891 20.146 -14.026 1.00 80.50 266 ALA A C 1
ATOM 2013 O O . ALA A 1 266 ? -45.443 20.669 -13.008 1.00 80.50 266 ALA A O 1
ATOM 2014 N N . SER A 1 267 ? -47.011 20.589 -14.596 1.00 74.56 267 SER A N 1
ATOM 2015 C CA . SER A 1 267 ? -47.744 21.774 -14.133 1.00 74.56 267 SER A CA 1
ATOM 2016 C C . SER A 1 267 ? -48.648 21.525 -12.917 1.00 74.56 267 SER A C 1
ATOM 2018 O O . SER A 1 267 ? -49.213 22.471 -12.372 1.00 74.56 267 SER A O 1
ATOM 2020 N N . LEU A 1 268 ? -48.829 20.266 -12.502 1.00 86.00 268 LEU A N 1
ATOM 2021 C CA . LEU A 1 268 ? -49.717 19.866 -11.410 1.00 86.00 268 LEU A CA 1
ATOM 2022 C C . LEU A 1 268 ? -49.021 18.866 -10.485 1.00 86.00 268 LEU A C 1
ATOM 2024 O O . LEU A 1 268 ? -48.493 17.852 -10.940 1.00 86.00 268 LEU A O 1
ATOM 2028 N N . LEU A 1 269 ? -49.118 19.104 -9.173 1.00 81.56 269 LEU A N 1
ATOM 2029 C CA . LEU A 1 269 ? -48.500 18.276 -8.130 1.00 81.56 269 LEU A CA 1
ATOM 2030 C C . LEU A 1 269 ? -48.866 16.788 -8.250 1.00 81.56 269 LEU A C 1
ATOM 2032 O O . LEU A 1 269 ? -48.024 15.919 -8.050 1.00 81.56 269 LEU A O 1
ATOM 2036 N N . GLN A 1 270 ? -50.114 16.487 -8.609 1.00 82.50 270 GLN A N 1
ATOM 2037 C CA . GLN A 1 270 ? -50.607 15.114 -8.728 1.00 82.50 270 GLN A CA 1
ATOM 2038 C C . GLN A 1 270 ? -49.911 14.334 -9.857 1.00 82.50 270 GLN A C 1
ATOM 2040 O O . GLN A 1 270 ? -49.679 13.136 -9.723 1.00 82.50 270 GLN A O 1
ATOM 2045 N N . VAL A 1 271 ? -49.513 15.025 -10.930 1.00 76.81 271 VAL A N 1
ATOM 2046 C CA . VAL A 1 271 ? -48.754 14.439 -12.045 1.00 76.81 271 VAL A CA 1
ATOM 2047 C C . VAL A 1 271 ? -47.313 14.171 -11.614 1.00 76.81 271 VAL A C 1
ATOM 2049 O O . VAL A 1 271 ? -46.793 13.087 -11.860 1.00 76.81 271 VAL A O 1
ATOM 2052 N N . SER A 1 272 ? -46.688 15.106 -10.891 1.00 81.62 272 SER A N 1
ATOM 2053 C CA . SER A 1 272 ? -45.342 14.918 -10.337 1.00 81.62 272 SER A CA 1
ATOM 2054 C C . SER A 1 272 ? -45.276 13.732 -9.371 1.00 81.62 272 SER A C 1
ATOM 2056 O O . SER A 1 272 ? -44.341 12.940 -9.441 1.00 81.62 272 SER A O 1
ATOM 2058 N N . VAL A 1 273 ? -46.275 13.585 -8.492 1.00 84.75 273 VAL A N 1
ATOM 2059 C CA . VAL A 1 273 ? -46.359 12.454 -7.553 1.00 84.75 273 VAL A CA 1
ATOM 2060 C C . VAL A 1 273 ? -46.492 11.133 -8.309 1.00 84.75 273 VAL A C 1
ATOM 2062 O O . VAL A 1 273 ? -45.745 10.206 -8.012 1.00 84.75 273 VAL A O 1
ATOM 2065 N N . GLY A 1 274 ? -47.362 11.061 -9.324 1.00 82.69 274 GLY A N 1
ATOM 2066 C CA . GLY A 1 274 ? -47.504 9.864 -10.162 1.00 82.69 274 GLY A CA 1
ATOM 2067 C C . GLY A 1 274 ? -46.193 9.459 -10.842 1.00 82.69 274 GLY A C 1
ATOM 2068 O O . GLY A 1 274 ? -45.775 8.309 -10.731 1.00 82.69 274 GLY A O 1
ATOM 2069 N N . LEU A 1 275 ? -45.496 10.426 -11.446 1.00 82.38 275 LEU A N 1
ATOM 2070 C CA . LEU A 1 275 ? -44.202 10.213 -12.103 1.00 82.38 275 LEU A CA 1
ATOM 2071 C C . LEU A 1 275 ? -43.127 9.698 -11.130 1.00 82.38 275 LEU A C 1
ATOM 2073 O O . LEU A 1 275 ? -42.369 8.784 -11.457 1.00 82.38 275 LEU A O 1
ATOM 2077 N N . VAL A 1 276 ? -43.058 10.262 -9.919 1.00 82.62 276 VAL A N 1
ATOM 2078 C CA . VAL A 1 276 ? -42.120 9.809 -8.879 1.00 82.62 276 VAL A CA 1
ATOM 2079 C C . VAL A 1 276 ? -42.459 8.390 -8.427 1.00 82.62 276 VAL A C 1
ATOM 2081 O O . VAL A 1 276 ? -41.566 7.544 -8.373 1.00 82.62 276 VAL A O 1
ATOM 2084 N N . SER A 1 277 ? -43.729 8.114 -8.122 1.00 82.94 277 SER A N 1
ATOM 2085 C CA . SER A 1 277 ? -44.185 6.798 -7.669 1.00 82.94 277 SER A CA 1
ATOM 2086 C C . SER A 1 277 ? -43.887 5.710 -8.698 1.00 82.94 277 SER A C 1
ATOM 2088 O O . SER A 1 277 ? -43.289 4.696 -8.349 1.00 82.94 277 SER A O 1
ATOM 2090 N N . GLU A 1 278 ? -44.209 5.944 -9.969 1.00 82.31 278 GLU A N 1
ATOM 2091 C CA . GLU A 1 278 ? -43.942 5.001 -11.059 1.00 82.31 278 GLU A CA 1
ATOM 2092 C C . GLU A 1 278 ? -42.437 4.743 -11.237 1.00 82.31 278 GLU A C 1
ATOM 2094 O O . GLU A 1 278 ? -41.999 3.597 -11.387 1.00 82.31 278 GLU A O 1
ATOM 2099 N N . HIS A 1 279 ? -41.616 5.794 -11.134 1.00 81.88 279 HIS A N 1
ATOM 2100 C CA . HIS A 1 279 ? -40.162 5.669 -11.206 1.00 81.88 279 HIS A CA 1
ATOM 2101 C C . HIS A 1 279 ? -39.594 4.827 -10.053 1.00 81.88 279 HIS A C 1
ATOM 2103 O O . HIS A 1 279 ? -38.742 3.961 -10.276 1.00 81.88 279 HIS A O 1
ATOM 2109 N N . PHE A 1 280 ? -40.066 5.052 -8.823 1.00 80.75 280 PHE A N 1
ATOM 2110 C CA . PHE A 1 280 ? -39.641 4.280 -7.655 1.00 80.75 280 PHE A CA 1
ATOM 2111 C C . PHE A 1 280 ? -40.094 2.822 -7.731 1.00 80.75 280 PHE A C 1
ATOM 2113 O O . PHE A 1 280 ? -39.267 1.942 -7.491 1.00 80.75 280 PHE A O 1
ATOM 2120 N N . ILE A 1 281 ? -41.348 2.561 -8.114 1.00 80.75 281 ILE A N 1
ATOM 2121 C CA . ILE A 1 281 ? -41.887 1.204 -8.294 1.00 80.75 281 ILE A CA 1
ATOM 2122 C C . ILE A 1 281 ? -41.059 0.458 -9.339 1.00 80.75 281 ILE A C 1
ATOM 2124 O O . ILE A 1 281 ? -40.522 -0.607 -9.054 1.00 80.75 281 ILE A O 1
ATOM 2128 N N . THR A 1 282 ? -40.827 1.061 -10.506 1.00 76.25 282 THR A N 1
ATOM 2129 C CA . THR A 1 282 ? -40.027 0.445 -11.576 1.00 76.25 282 THR A CA 1
ATOM 2130 C C . THR A 1 282 ? -38.609 0.106 -11.110 1.00 76.25 282 THR A C 1
ATOM 2132 O O . THR A 1 282 ? -38.060 -0.950 -11.441 1.00 76.25 282 THR A O 1
ATOM 2135 N N . LYS A 1 283 ? -37.991 0.991 -10.322 1.00 76.12 283 LYS A N 1
ATOM 2136 C CA . LYS A 1 283 ? -36.635 0.786 -9.805 1.00 76.12 283 LYS A CA 1
ATOM 2137 C C . LYS A 1 283 ? -36.588 -0.291 -8.718 1.00 76.12 283 LYS A C 1
ATOM 2139 O O . LYS A 1 283 ? -35.655 -1.092 -8.720 1.00 76.12 283 LYS A O 1
ATOM 2144 N N . LEU A 1 284 ? -37.588 -0.338 -7.837 1.00 72.94 284 LEU A N 1
ATOM 2145 C CA . LEU A 1 284 ? -37.749 -1.374 -6.813 1.00 72.94 284 LEU A CA 1
ATOM 2146 C C . LEU A 1 284 ? -38.010 -2.746 -7.440 1.00 72.94 284 LEU A C 1
ATOM 2148 O O . LEU A 1 284 ? -37.318 -3.697 -7.091 1.00 72.94 284 LEU A O 1
ATOM 2152 N N . CYS A 1 285 ? -38.905 -2.841 -8.423 1.00 75.62 285 CYS A N 1
ATOM 2153 C CA . CYS A 1 285 ? -39.174 -4.075 -9.163 1.00 75.62 285 CYS A CA 1
ATOM 2154 C C . CYS A 1 285 ? -37.910 -4.621 -9.838 1.00 75.62 285 CYS A C 1
ATOM 2156 O O . CYS A 1 285 ? -37.607 -5.804 -9.711 1.00 75.62 285 CYS A O 1
ATOM 2158 N N . ARG A 1 286 ? -37.093 -3.757 -10.462 1.00 70.31 286 ARG A N 1
ATOM 2159 C CA . ARG A 1 286 ? -35.789 -4.164 -11.022 1.00 70.31 286 ARG A CA 1
ATOM 2160 C C . ARG A 1 286 ? -34.799 -4.643 -9.959 1.00 70.31 286 ARG A C 1
ATOM 2162 O O . ARG A 1 286 ? -34.081 -5.605 -10.204 1.00 70.31 286 ARG A O 1
ATOM 2169 N N . LEU A 1 287 ? -34.745 -3.976 -8.806 1.00 66.88 287 LEU A N 1
ATOM 2170 C CA . LEU A 1 287 ? -33.873 -4.355 -7.686 1.00 66.88 287 LEU A CA 1
ATOM 2171 C C . LEU A 1 287 ? -34.271 -5.700 -7.068 1.00 66.88 287 LEU A C 1
ATOM 2173 O O . LEU A 1 287 ? -33.400 -6.464 -6.664 1.00 66.88 287 LEU A O 1
ATOM 2177 N N . LEU A 1 288 ? -35.572 -5.977 -7.012 1.00 79.00 288 LEU A N 1
ATOM 2178 C CA . LEU A 1 288 ? -36.145 -7.177 -6.404 1.00 79.00 288 LEU A CA 1
ATOM 2179 C C . LEU A 1 288 ? -36.406 -8.310 -7.411 1.00 79.00 288 LEU A C 1
ATOM 2181 O O . LEU A 1 288 ? -36.837 -9.382 -7.004 1.00 79.00 288 LEU A O 1
ATOM 2185 N N . MET A 1 289 ? -36.135 -8.088 -8.704 1.00 81.81 289 MET A N 1
ATOM 2186 C CA . MET A 1 289 ? -36.458 -9.004 -9.810 1.00 81.81 289 MET A CA 1
ATOM 2187 C C . MET A 1 289 ? -37.941 -9.417 -9.856 1.00 81.81 289 MET A C 1
ATOM 2189 O O . MET A 1 289 ? -38.268 -10.572 -10.116 1.00 81.81 289 MET A O 1
ATOM 2193 N N . LEU A 1 290 ? -38.835 -8.460 -9.603 1.00 80.62 290 LEU A N 1
ATOM 2194 C CA . LEU A 1 290 ? -40.287 -8.634 -9.661 1.00 80.62 290 LEU A CA 1
ATOM 2195 C C . LEU A 1 290 ? -40.859 -7.967 -10.916 1.00 80.62 290 LEU A C 1
ATOM 2197 O O . LEU A 1 290 ? -40.312 -6.974 -11.404 1.00 80.62 290 LEU A O 1
ATOM 2201 N N . GLU A 1 291 ? -41.971 -8.497 -11.427 1.00 76.06 291 GLU A N 1
ATOM 2202 C CA . GLU A 1 291 ? -42.739 -7.821 -12.475 1.00 76.06 291 GLU A CA 1
ATOM 2203 C C . GLU A 1 291 ? -43.553 -6.658 -11.874 1.00 76.06 291 GLU A C 1
ATOM 2205 O O . GLU A 1 291 ? -44.046 -6.784 -10.750 1.00 76.06 291 GLU A O 1
ATOM 2210 N N . PRO A 1 292 ? -43.688 -5.516 -12.578 1.00 66.25 292 PRO A N 1
ATOM 2211 C CA . PRO A 1 292 ? -44.388 -4.332 -12.067 1.00 66.25 292 PRO A CA 1
ATOM 2212 C C . PRO A 1 292 ? -45.842 -4.572 -11.655 1.00 66.25 292 PRO A C 1
ATOM 2214 O O . PRO A 1 292 ? -46.326 -3.880 -10.769 1.00 66.25 292 PRO A O 1
ATOM 2217 N N . ASP A 1 293 ? -46.499 -5.571 -12.244 1.00 68.50 293 ASP A N 1
ATOM 2218 C CA . ASP A 1 293 ? -47.908 -5.898 -11.997 1.00 68.50 293 ASP A CA 1
ATOM 2219 C C . ASP A 1 293 ? -48.136 -6.682 -10.684 1.00 68.50 293 ASP A C 1
ATOM 2221 O O . ASP A 1 293 ? -49.266 -7.042 -10.354 1.00 68.50 293 ASP A O 1
ATOM 2225 N N . CYS A 1 294 ? -47.067 -6.964 -9.929 1.00 54.50 294 CYS A N 1
ATOM 2226 C CA . CYS A 1 294 ? -47.111 -7.706 -8.666 1.00 54.50 294 CYS A CA 1
ATOM 2227 C C . CYS A 1 294 ? -47.198 -6.818 -7.402 1.00 54.50 294 CYS A C 1
ATOM 2229 O O . CYS A 1 294 ? -47.171 -7.368 -6.297 1.00 54.50 294 CYS A O 1
ATOM 2231 N N . LEU A 1 295 ? -47.265 -5.485 -7.537 1.00 54.06 295 LEU A N 1
ATOM 2232 C CA . LEU A 1 295 ? -47.336 -4.495 -6.443 1.00 54.06 295 LEU A CA 1
ATOM 2233 C C . LEU A 1 295 ? -48.547 -3.570 -6.600 1.00 54.06 295 LEU A C 1
ATOM 2235 O O . LEU A 1 295 ? -49.157 -3.254 -5.554 1.00 54.06 295 LEU A O 1
#

Radius of gyration: 24.52 Å; chains: 1; bounding box: 81×60×53 Å

Sequence (295 aa):
MPHRSKLTFNTNATYFLVGCLGGIGRCLTAWMIKRGTRRFTFMSRPGLGNKQTASWIHGLEARGITCQITKGDASNKSDIDVAIHDWQTSIAPKALAAMNLDQAFAEIDIDFFVFTSSTSGILGTPGQANYAAGNSFLDNLARNCMARGQHAVSLVLPMVQSVGVVAENPEIEAALRRKGIYGINETHLLEALEAAIATQATTTPADHIVVGMDPSKLKSSLSRSDFTDSFWIEDARFKAVPQAIDSRGSSDNSSGFTILKAIQEASLLQVSVGLVSEHFITKLCRLLMLEPDCL

Secondary structure (DSSP, 8-state):
----------TT-EEEEESTTSHHHHHHHHHHHTTT--EEEEEETTTT-SHHHHHHHHHHHTTT-EEEEEE--TT-HHHHHHHHHHHHHTTHHHHHHHHHHHHHTTTS--S-EEEEEETHHHH--TT-HHHHHHHHHHHHHHHHHHHTT--EEEEEE--BTTSSTTTT-HHHHHHHTTTTPPPB-HHHHHHHHHHHHHHTTSSS--SEEE-S--HHHHHHHHTSTT----TTTT-GGGTHHHHHHHHTTTTS-S-S--HHHHHHH-SSHHHHHHHHHHHHHHHHHHHHT--GGG-

Foldseek 3Di:
DPDPDPDADDLLDEAEEEPLLDDVSLVVVVVNVVRRHQHYEYEEQCWPVDPVSVVSLVVSQLQNRAYATQHDDPVDPVSVVVSVVVLCVLQCCQQVVVVVVCVVCVPPQDLAAEREAEPCLVQNHHNCSSNNVNRVNLLVVLVVCVVVVHHYAYEYFYAEDPDPPCVVDVVNVLVSLQQLFDHHYPVVVVVSVVLQSVQSPDPHRHRYDHPRLPLCVSLVSVPPPRHDRNNSCPPPVCVVSVVNNVVVVVVPPPDDDPLVNVLVPDPDPVSNVVSVVVVVLVVVCVVVVHDSVPD

InterPro domains:
  IPR013968 Polyketide synthase-like, ketoreductase domain [PF08659] (85-161)
  IPR036291 NAD(P)-binding domain superfamily [SSF51735] (10-172)
  IPR050091 Polyketide and Nonribosomal Peptide Biosynthesis Enzymes [PTHR43775] (5-255)
  IPR057326 Ketoreductase domain [SM00822] (13-163)

Organism: Metarhizium robertsii (strain ARSEF 23 / ATCC MYA-3075) (NCBI:txid655844)

pLDDT: mean 81.28, std 13.4, range [37.12, 97.69]